Protein AF-A0A1G3P7M3-F1 (afdb_monomer)

Secondary structure (DSSP, 8-state):
-PPPEE-TTSSEEEEEEPPPBPPPSS-EEEEEEPPPPPPTTSS-----HHHHHHHHHHHHHHH-SEEEEEE-TT----SHHHHHHHHH-SBEEES-TTS-------TT--S-BPPHHHHHHHHHHHH---GGGHHHHHHHHHHHHHHTTEEEEEEEEEEEEEEEEEEEEEEEETTT--PPPHHHHHHHHHHHHHHHHHHHHTTTTGGGB--PEEEEEEEEEEETTEEEEEE-STHHHHH--TT-EEEEEEEETTEEEEEEEEEEEEEEETTEEEEEEEEEE--HHHHHHHIIIII--

Mean predicted aligned error: 12.73 Å

Solvent-accessible surface area (backbone atoms only — not comparable to full-atom values): 16501 Å² total; per-residue (Å²): 136,77,76,68,42,78,49,75,47,76,36,43,33,35,36,49,40,83,26,65,70,47,84,68,66,37,54,60,29,79,43,74,37,77,68,59,85,74,64,88,86,47,102,60,74,58,68,50,60,69,59,44,51,52,54,51,50,64,58,42,60,80,76,34,76,41,82,45,79,42,71,18,67,84,51,78,72,85,48,72,66,54,44,51,17,38,51,57,49,22,28,37,68,42,57,43,38,92,50,78,91,74,62,86,87,61,92,83,58,97,59,70,56,53,44,64,62,57,55,52,55,48,44,32,72,74,69,68,54,51,82,94,47,44,68,58,55,58,48,50,56,32,49,56,39,39,77,71,44,37,29,9,42,36,35,40,47,20,53,49,39,44,27,34,53,26,39,37,40,40,31,17,30,64,88,73,64,47,59,67,50,71,69,58,52,53,52,50,54,54,46,29,49,49,49,39,28,25,39,56,74,70,45,71,59,54,91,34,55,28,67,66,37,77,45,77,39,32,29,34,29,42,37,66,60,28,37,28,30,50,43,97,62,66,64,60,70,77,70,57,54,82,68,40,76,38,46,34,39,39,45,48,101,90,47,77,45,72,33,36,26,31,34,72,46,80,46,83,55,97,93,38,41,36,44,32,34,35,54,77,42,68,53,71,70,56,36,50,50,45,34,54,73,66,64,70,111

Nearest PDB structures (foldseek):
  5ajg-assembly1_A  TM=5.341E-01  e=2.984E-02  Deinococcus radiodurans
  7z9e-assembly1_A  TM=6.065E-01  e=3.753E-02  Deinococcus radiodurans R1 = ATCC 13939 = DSM 20539
  4cqh-assembly1_A  TM=5.147E-01  e=3.753E-02  Deinococcus radiodurans
  7z9d-assembly1_A  TM=5.893E-01  e=4.457E-02  Deinococcus radiodurans R1 = ATCC 13939 = DSM 20539
  8bor-assembly1_A  TM=5.966E-01  e=5.293E-02  Deinococcus radiodurans R1 = ATCC 13939 = DSM 20539

pLDDT: mean 86.56, std 11.25, range [49.53, 98.06]

Structure (mmCIF, N/CA/C/O backbone):
data_AF-A0A1G3P7M3-F1
#
_entry.id   AF-A0A1G3P7M3-F1
#
loop_
_atom_site.group_PDB
_atom_site.id
_atom_site.type_symbol
_atom_site.label_atom_id
_atom_site.label_alt_id
_atom_site.label_comp_id
_atom_site.label_asym_id
_atom_site.label_entity_id
_atom_site.label_seq_id
_atom_site.pdbx_PDB_ins_code
_atom_site.Cartn_x
_atom_site.Cartn_y
_atom_site.Cartn_z
_atom_site.occupancy
_atom_site.B_iso_or_equiv
_atom_site.auth_seq_id
_atom_site.auth_comp_id
_atom_site.auth_asym_id
_atom_site.auth_atom_id
_atom_site.pdbx_PDB_model_num
ATOM 1 N N . LYS A 1 1 ? -37.653 0.464 21.755 1.00 52.94 1 LYS A N 1
ATOM 2 C CA . LYS A 1 1 ? -37.061 1.777 22.112 1.00 52.94 1 LYS A CA 1
ATOM 3 C C . LYS A 1 1 ? -37.048 1.805 23.632 1.00 52.94 1 LYS A C 1
ATOM 5 O O . LYS A 1 1 ? -38.128 1.770 24.196 1.00 52.94 1 LYS A O 1
ATOM 10 N N . HIS A 1 2 ? -35.882 1.673 24.261 1.00 65.50 2 HIS A N 1
ATOM 11 C CA . HIS A 1 2 ? -35.794 1.643 25.724 1.00 65.50 2 HIS A CA 1
ATOM 12 C C . HIS A 1 2 ? -35.753 3.068 26.260 1.00 65.50 2 HIS A C 1
ATOM 14 O O . HIS A 1 2 ? -35.120 3.929 25.638 1.00 65.50 2 HIS A O 1
ATOM 20 N N . ASP A 1 3 ? -36.406 3.295 27.395 1.00 78.56 3 ASP A N 1
ATOM 21 C CA . ASP A 1 3 ? -36.271 4.549 28.121 1.00 78.56 3 ASP A CA 1
ATOM 22 C C . ASP A 1 3 ? -34.816 4.714 28.571 1.00 78.56 3 ASP A C 1
ATOM 24 O O . ASP A 1 3 ? -34.150 3.755 28.974 1.00 78.56 3 ASP A O 1
ATOM 28 N N . ARG A 1 4 ? -34.292 5.931 28.408 1.00 86.12 4 ARG A N 1
ATOM 29 C CA . ARG A 1 4 ? -32.920 6.277 28.787 1.00 86.12 4 ARG A CA 1
ATOM 30 C C . ARG A 1 4 ? -32.962 7.018 30.110 1.00 86.12 4 ARG A C 1
ATOM 32 O O . ARG A 1 4 ? -33.748 7.949 30.268 1.00 86.12 4 ARG A O 1
ATOM 39 N N . VAL A 1 5 ? -32.084 6.635 31.024 1.00 90.38 5 VAL A N 1
ATOM 40 C CA . VAL A 1 5 ? -31.939 7.282 32.326 1.00 90.38 5 VAL A CA 1
ATOM 41 C C . VAL A 1 5 ? -30.710 8.167 32.294 1.00 90.38 5 VAL A C 1
ATOM 43 O O . VAL A 1 5 ? -29.613 7.699 31.990 1.00 90.38 5 VAL A O 1
ATOM 46 N N . VAL A 1 6 ? -30.898 9.449 32.602 1.00 91.31 6 VAL A N 1
ATOM 47 C CA . VAL A 1 6 ? -29.792 10.393 32.775 1.00 91.31 6 VAL A CA 1
ATOM 48 C C . VAL A 1 6 ? -29.116 10.088 34.108 1.00 91.31 6 VAL A C 1
ATOM 50 O O . VAL A 1 6 ? -29.772 10.071 35.147 1.00 91.31 6 VAL A O 1
ATOM 53 N N . VAL A 1 7 ? -27.812 9.828 34.063 1.00 90.56 7 VAL A N 1
ATOM 54 C CA . VAL A 1 7 ? -26.974 9.539 35.239 1.00 90.56 7 VAL A CA 1
ATOM 55 C C . VAL A 1 7 ? -25.918 10.620 35.480 1.00 90.56 7 VAL A C 1
ATOM 57 O O . VAL A 1 7 ? -25.221 10.566 36.485 1.00 90.56 7 VAL A O 1
ATOM 60 N N . ASP A 1 8 ? -25.804 11.585 34.561 1.00 86.69 8 ASP A N 1
ATOM 61 C CA . ASP A 1 8 ? -25.042 12.838 34.669 1.00 86.69 8 ASP A CA 1
ATOM 62 C C . ASP A 1 8 ? -23.660 12.706 35.336 1.00 86.69 8 ASP A C 1
ATOM 64 O O . ASP A 1 8 ? -23.298 13.406 36.277 1.00 86.69 8 ASP A O 1
ATOM 68 N N . GLY A 1 9 ? -22.877 11.739 34.859 1.00 84.62 9 GLY A N 1
ATOM 69 C CA . GLY A 1 9 ? -21.509 11.499 35.302 1.00 84.62 9 GLY A CA 1
ATOM 70 C C . GLY A 1 9 ? -21.354 10.762 36.630 1.00 84.62 9 GLY A C 1
ATOM 71 O O . GLY A 1 9 ? -20.226 10.649 37.106 1.00 84.62 9 GLY A O 1
ATOM 72 N N . GLN A 1 10 ? -22.434 10.212 37.198 1.00 88.69 10 GLN A N 1
ATOM 73 C CA . GLN A 1 10 ? -22.372 9.347 38.383 1.00 88.69 10 GLN A CA 1
ATOM 74 C C . GLN A 1 10 ? -21.518 8.092 38.146 1.00 88.69 10 GLN A C 1
ATOM 76 O O . GLN A 1 10 ? -20.869 7.601 39.069 1.00 88.69 10 GLN A O 1
ATOM 81 N N . TYR A 1 11 ? -21.514 7.570 36.917 1.00 92.81 11 TYR A N 1
ATOM 82 C CA . TYR A 1 11 ? -20.779 6.363 36.544 1.00 92.81 11 TYR A CA 1
ATOM 83 C C . TYR A 1 11 ? -19.699 6.664 35.514 1.00 92.81 11 TYR A C 1
ATOM 85 O O . TYR A 1 11 ? -19.823 7.580 34.694 1.00 92.81 11 TYR A O 1
ATOM 93 N N . LYS A 1 12 ? -18.646 5.851 35.551 1.00 92.88 12 LYS A N 1
ATOM 94 C CA . LYS A 1 12 ? -17.514 5.946 34.634 1.00 92.88 12 LYS A CA 1
ATOM 95 C C . LYS A 1 12 ? -17.589 4.862 33.570 1.00 92.88 12 LYS A C 1
ATOM 97 O O . LYS A 1 12 ? -18.160 3.791 33.783 1.00 92.88 12 LYS A O 1
ATOM 102 N N . VAL A 1 13 ? -16.978 5.136 32.431 1.00 94.31 13 VAL A N 1
ATOM 103 C CA . VAL A 1 13 ? -16.801 4.183 31.343 1.00 94.31 13 VAL A CA 1
ATOM 104 C C . VAL A 1 13 ? -15.400 4.323 30.780 1.00 94.31 13 VAL A C 1
ATOM 106 O O . VAL A 1 13 ? -14.945 5.433 30.510 1.00 94.31 13 VAL A O 1
ATOM 109 N N . ASN A 1 14 ? -14.735 3.189 30.601 1.00 94.00 14 ASN A N 1
ATOM 110 C CA . ASN A 1 14 ? -13.417 3.128 29.993 1.00 94.00 14 ASN A CA 1
ATOM 111 C C . ASN A 1 14 ? -13.598 2.688 28.545 1.00 94.00 14 ASN A C 1
ATOM 113 O O . ASN A 1 14 ? -14.134 1.611 28.284 1.00 94.00 14 ASN A O 1
ATOM 117 N N . LEU A 1 15 ? -13.202 3.544 27.607 1.00 93.00 15 LEU A N 1
ATOM 118 C CA . LEU A 1 15 ? -13.170 3.234 26.185 1.00 93.00 15 LEU A CA 1
ATOM 119 C C . LEU A 1 15 ? -11.791 2.682 25.843 1.00 93.00 15 LEU A C 1
ATOM 121 O O . LEU A 1 15 ? -10.781 3.291 26.192 1.00 93.00 15 LEU A O 1
ATOM 125 N N . PHE A 1 16 ? -11.744 1.573 25.113 1.00 89.56 16 PHE A N 1
ATOM 126 C CA . PHE A 1 16 ? -10.495 1.020 24.601 1.00 89.56 16 PHE A CA 1
ATOM 127 C C . PHE A 1 16 ? -10.317 1.427 23.136 1.00 89.56 16 PHE A C 1
ATOM 129 O O . PHE A 1 16 ? -10.781 0.745 22.222 1.00 89.56 16 PHE A O 1
ATOM 136 N N . LEU A 1 17 ? -9.671 2.573 22.920 1.00 85.00 17 LEU A N 1
ATOM 137 C CA . LEU A 1 17 ? -9.445 3.170 21.602 1.00 85.00 17 LEU A CA 1
ATOM 138 C C . LEU A 1 17 ? -8.192 2.584 20.942 1.00 85.00 17 LEU A C 1
ATOM 140 O O . LEU A 1 17 ? -7.239 2.211 21.626 1.00 85.00 17 LEU A O 1
ATOM 144 N N . GLU A 1 18 ? -8.139 2.554 19.610 1.00 70.69 18 GLU A N 1
ATOM 145 C CA . GLU A 1 18 ? -6.894 2.202 18.921 1.00 70.69 18 GLU A CA 1
ATOM 146 C C . GLU A 1 18 ? -5.803 3.250 19.209 1.00 70.69 18 GLU A C 1
ATOM 148 O O . GLU A 1 18 ? -5.992 4.469 19.048 1.00 70.69 18 GLU A O 1
ATOM 153 N N . GLY A 1 19 ? -4.637 2.760 19.643 1.00 62.50 19 GLY A N 1
ATOM 154 C CA . GLY A 1 19 ? -3.461 3.577 19.915 1.00 62.50 19 GLY A CA 1
ATOM 155 C C . GLY A 1 19 ? -2.982 4.375 18.700 1.00 62.50 19 GLY A C 1
ATOM 156 O O . GLY A 1 19 ? -3.498 4.223 17.588 1.00 62.50 19 GLY A O 1
ATOM 157 N N . PRO A 1 20 ? -2.005 5.283 18.872 1.00 54.28 20 PRO A N 1
ATOM 158 C CA . PRO A 1 20 ? -1.364 5.911 17.726 1.00 54.28 20 PRO A CA 1
ATOM 159 C C . PRO A 1 20 ? -0.801 4.822 16.808 1.00 54.28 20 PRO A C 1
ATOM 161 O O . PRO A 1 20 ? -0.260 3.815 17.269 1.00 54.28 20 PRO A O 1
ATOM 164 N N . ILE A 1 21 ? -0.954 5.022 15.502 1.00 57.88 21 ILE A N 1
ATOM 165 C CA . ILE A 1 21 ? -0.359 4.140 14.501 1.00 57.88 21 ILE A CA 1
ATOM 166 C C . ILE A 1 21 ? 1.152 4.242 14.687 1.00 57.88 21 ILE A C 1
ATOM 168 O O . ILE A 1 21 ? 1.716 5.329 14.548 1.00 57.88 21 ILE A O 1
ATOM 172 N N . ILE A 1 22 ? 1.799 3.129 15.024 1.00 63.59 22 ILE A N 1
ATOM 173 C CA . ILE A 1 22 ? 3.258 3.089 15.071 1.00 63.59 22 ILE A CA 1
ATOM 174 C C . ILE A 1 22 ? 3.725 3.278 13.622 1.00 63.59 22 ILE A C 1
ATOM 176 O O . ILE A 1 22 ? 3.205 2.578 12.752 1.00 63.59 22 ILE A O 1
ATOM 180 N N . PRO A 1 23 ? 4.629 4.231 13.317 1.00 63.47 23 PRO A N 1
ATOM 181 C CA . PRO A 1 23 ? 5.113 4.434 11.957 1.00 63.47 23 PRO A CA 1
ATOM 182 C C . PRO A 1 23 ? 5.616 3.118 11.371 1.00 63.47 23 PRO A C 1
ATOM 184 O O . PRO A 1 23 ? 6.404 2.411 12.001 1.00 63.47 23 PRO A O 1
ATOM 187 N N . LEU A 1 24 ? 5.125 2.778 10.183 1.00 66.00 24 LEU A N 1
ATOM 188 C CA . LEU A 1 24 ? 5.494 1.525 9.550 1.00 66.00 24 LEU A CA 1
ATOM 189 C C . LEU A 1 24 ? 6.890 1.676 8.926 1.00 66.00 24 LEU A C 1
ATOM 191 O O . LEU A 1 24 ? 7.150 2.689 8.277 1.00 66.00 24 LEU A O 1
ATOM 195 N N . ASP A 1 25 ? 7.762 0.669 9.062 1.00 81.94 25 ASP A N 1
ATOM 196 C CA . ASP A 1 25 ? 9.066 0.625 8.368 1.00 81.94 25 ASP A CA 1
ATOM 197 C C . ASP A 1 25 ? 8.890 0.229 6.889 1.00 81.94 25 ASP A C 1
ATOM 199 O O . ASP A 1 25 ? 9.371 -0.798 6.399 1.00 81.94 25 ASP A O 1
ATOM 203 N N . TYR A 1 26 ? 8.077 1.026 6.202 1.00 87.00 26 TYR A N 1
ATOM 204 C CA . TYR A 1 26 ? 7.788 0.952 4.781 1.00 87.00 26 TYR A CA 1
ATOM 205 C C . TYR A 1 26 ? 7.930 2.357 4.209 1.00 87.00 26 TYR A C 1
ATOM 207 O O . TYR A 1 26 ? 7.661 3.350 4.895 1.00 87.00 26 TYR A O 1
ATOM 215 N N . PRO A 1 27 ? 8.295 2.471 2.930 1.00 91.00 27 PRO A N 1
ATOM 216 C CA . PRO A 1 27 ? 8.347 3.766 2.295 1.00 91.00 27 PRO A CA 1
ATOM 217 C C . PRO A 1 27 ? 6.942 4.368 2.158 1.00 91.00 27 PRO A C 1
ATOM 219 O O . PRO A 1 27 ? 5.966 3.670 1.860 1.00 91.00 27 PRO A O 1
ATOM 222 N N . LYS A 1 28 ? 6.860 5.683 2.363 1.00 90.69 28 LYS A N 1
ATOM 223 C CA . LYS A 1 28 ? 5.629 6.456 2.193 1.00 90.69 28 LYS A CA 1
ATOM 224 C C . LYS A 1 28 ? 5.442 6.910 0.751 1.00 90.69 28 LYS A C 1
ATOM 226 O O . LYS A 1 28 ? 6.411 7.073 0.011 1.00 90.69 28 LYS A O 1
ATOM 231 N N . THR A 1 29 ? 4.191 7.148 0.391 1.00 91.00 29 THR A N 1
ATOM 232 C CA . THR A 1 29 ? 3.768 7.657 -0.908 1.00 91.00 29 THR A CA 1
ATOM 233 C C . THR A 1 29 ? 2.770 8.802 -0.748 1.00 91.00 29 THR A C 1
ATOM 235 O O . THR A 1 29 ? 2.163 8.973 0.306 1.00 91.00 29 THR A O 1
ATOM 238 N N . SER A 1 30 ? 2.588 9.591 -1.805 1.00 83.88 30 SER A N 1
ATOM 239 C CA . SER A 1 30 ? 1.604 10.682 -1.856 1.00 83.88 30 SER A CA 1
ATOM 240 C C . SER A 1 30 ? 0.146 10.203 -1.928 1.00 83.88 30 SER A C 1
ATOM 242 O O . SER A 1 30 ? -0.774 11.004 -1.765 1.00 83.88 30 SER A O 1
ATOM 244 N N . ILE A 1 31 ? -0.081 8.907 -2.160 1.00 85.06 31 ILE A N 1
ATOM 245 C CA . ILE A 1 31 ? -1.413 8.311 -2.289 1.00 85.06 31 ILE A CA 1
ATOM 246 C C . ILE A 1 31 ? -1.843 7.642 -0.987 1.00 85.06 31 ILE A C 1
ATOM 248 O O . ILE A 1 31 ? -1.151 6.781 -0.451 1.00 85.06 31 ILE A O 1
ATOM 252 N N . TYR A 1 32 ? -3.051 7.971 -0.533 1.00 86.25 32 TYR A N 1
ATOM 253 C CA . TYR A 1 32 ? -3.701 7.267 0.565 1.00 86.25 32 TYR A CA 1
ATOM 254 C C . TYR A 1 32 ? -4.679 6.204 0.044 1.00 86.25 32 TYR A C 1
ATOM 256 O O . TYR A 1 32 ? -5.561 6.509 -0.759 1.00 86.25 32 TYR A O 1
ATOM 264 N N . TYR A 1 33 ? -4.576 4.968 0.539 1.00 84.62 33 TYR A N 1
ATOM 265 C CA . TYR A 1 33 ? -5.532 3.895 0.251 1.00 84.62 33 TYR A CA 1
ATOM 266 C C . TYR A 1 33 ? -5.788 2.994 1.466 1.00 84.62 33 TYR A C 1
ATOM 268 O O . TYR A 1 33 ? -4.910 2.257 1.908 1.00 84.62 33 TYR A O 1
ATOM 276 N N . ASN A 1 34 ? -7.016 2.985 1.987 1.00 83.56 34 ASN A N 1
ATOM 277 C CA . ASN A 1 34 ? -7.445 2.014 2.996 1.00 83.56 34 ASN A CA 1
ATOM 278 C C . ASN A 1 34 ? -8.179 0.854 2.298 1.00 83.56 34 ASN A C 1
ATOM 280 O O . ASN A 1 34 ? -9.171 1.106 1.619 1.00 83.56 34 ASN A O 1
ATOM 284 N N . PRO A 1 35 ? -7.723 -0.405 2.428 1.00 83.50 35 PRO A N 1
ATOM 285 C CA . PRO A 1 35 ? -8.317 -1.518 1.700 1.00 83.50 35 PRO A CA 1
ATOM 286 C C . PRO A 1 35 ? -9.725 -1.842 2.201 1.00 83.50 35 PRO A C 1
ATOM 288 O O . PRO A 1 35 ? -9.945 -2.082 3.395 1.00 83.50 35 PRO A O 1
ATOM 291 N N . GLU A 1 36 ? -10.644 -1.929 1.248 1.00 77.94 36 GLU A N 1
ATOM 292 C CA . GLU A 1 36 ? -12.022 -2.371 1.436 1.00 77.94 36 GLU A CA 1
ATOM 293 C C . GLU A 1 36 ? -12.184 -3.849 1.075 1.00 77.94 36 GLU A C 1
ATOM 295 O O . GLU A 1 36 ? -11.332 -4.450 0.412 1.00 77.94 36 GLU A O 1
ATOM 300 N N . ARG A 1 37 ? -13.291 -4.448 1.525 1.00 77.12 37 ARG A N 1
ATOM 301 C CA . ARG A 1 37 ? -13.619 -5.834 1.192 1.00 77.12 37 ARG A CA 1
ATOM 302 C C . ARG A 1 37 ? -13.841 -5.965 -0.317 1.00 77.12 37 ARG A C 1
ATOM 304 O O . ARG A 1 37 ? -14.706 -5.269 -0.846 1.00 77.12 37 ARG A O 1
ATOM 311 N N . PRO A 1 38 ? -13.114 -6.862 -1.009 1.00 74.62 38 PRO A N 1
ATOM 312 C CA . PRO A 1 38 ? -13.334 -7.068 -2.429 1.00 74.62 38 PRO A CA 1
ATOM 313 C C . PRO A 1 38 ? -14.737 -7.646 -2.677 1.00 74.62 38 PRO A C 1
ATOM 315 O O . PRO A 1 38 ? -15.272 -8.366 -1.826 1.00 74.62 38 PRO A O 1
ATOM 318 N N . PRO A 1 39 ? -15.345 -7.346 -3.836 1.00 68.31 39 PRO A N 1
ATOM 319 C CA . PRO A 1 39 ? -16.665 -7.857 -4.180 1.00 68.31 39 PRO A CA 1
ATOM 320 C C . PRO A 1 39 ? -16.649 -9.393 -4.307 1.00 68.31 39 PRO A C 1
ATOM 322 O O . PRO A 1 39 ? -15.628 -9.993 -4.641 1.00 68.31 39 PRO A O 1
ATOM 325 N N . ILE A 1 40 ? -17.794 -10.033 -4.034 1.00 57.06 40 ILE A N 1
ATOM 326 C CA . ILE A 1 40 ? -17.953 -11.503 -3.911 1.00 57.06 40 ILE A CA 1
ATOM 327 C C . ILE A 1 40 ? -17.538 -12.259 -5.190 1.00 57.06 40 ILE A C 1
ATOM 329 O O . ILE A 1 40 ? -17.156 -13.420 -5.142 1.00 57.06 40 ILE A O 1
ATOM 333 N N . ASN A 1 41 ? -17.586 -11.584 -6.330 1.00 59.75 41 ASN A N 1
ATOM 334 C CA . ASN A 1 41 ? -17.270 -12.059 -7.673 1.00 59.75 41 ASN A CA 1
ATOM 335 C C . ASN A 1 41 ? -15.824 -11.761 -8.126 1.00 59.75 41 ASN A C 1
ATOM 337 O O . ASN A 1 41 ? -15.511 -11.928 -9.303 1.00 59.75 41 ASN A O 1
ATOM 341 N N . ALA A 1 42 ? -14.934 -11.319 -7.234 1.00 60.97 42 ALA A N 1
ATOM 342 C CA . ALA A 1 42 ? -13.507 -11.250 -7.540 1.00 60.97 42 ALA A CA 1
ATOM 343 C C . ALA A 1 42 ? -12.899 -12.667 -7.629 1.00 60.97 42 ALA A C 1
ATOM 345 O O . ALA A 1 42 ? -13.238 -13.524 -6.818 1.00 60.97 42 ALA A O 1
ATOM 346 N N . ASP A 1 43 ? -11.931 -12.890 -8.533 1.00 55.75 43 ASP A N 1
ATOM 347 C CA . ASP A 1 43 ? -11.175 -14.157 -8.741 1.00 55.75 43 ASP A CA 1
ATOM 348 C C . ASP A 1 43 ? -10.464 -14.710 -7.466 1.00 55.75 43 ASP A C 1
ATOM 350 O O . ASP A 1 43 ? -9.792 -15.746 -7.491 1.00 55.75 43 ASP A O 1
ATOM 354 N N . PHE A 1 44 ? -10.600 -14.025 -6.328 1.00 56.84 44 PHE A N 1
ATOM 355 C CA . PHE A 1 44 ? -9.830 -14.182 -5.099 1.00 56.84 44 PHE A CA 1
ATOM 356 C C . PHE A 1 44 ? -10.722 -14.197 -3.841 1.00 56.84 44 PHE A C 1
ATOM 358 O O . PHE A 1 44 ? -10.471 -13.480 -2.875 1.00 56.84 44 PHE A O 1
ATOM 365 N N . THR A 1 45 ? -11.782 -15.007 -3.843 1.00 53.19 45 THR A N 1
ATOM 366 C CA . THR A 1 45 ? -12.688 -15.178 -2.687 1.00 53.19 45 THR A CA 1
ATOM 367 C C . THR A 1 45 ? -12.036 -15.857 -1.478 1.00 53.19 45 THR A C 1
ATOM 369 O O . THR A 1 45 ? -12.535 -15.742 -0.359 1.00 53.19 45 THR A O 1
ATOM 372 N N . ASP A 1 46 ? -10.921 -16.560 -1.691 1.00 55.12 46 ASP A N 1
ATOM 373 C CA . ASP A 1 46 ? -10.174 -17.253 -0.644 1.00 55.12 46 ASP A CA 1
ATOM 374 C C . ASP A 1 46 ? -9.263 -16.253 0.081 1.00 55.12 46 ASP A C 1
ATOM 376 O O . ASP A 1 46 ? -8.262 -15.811 -0.466 1.00 55.12 46 ASP A O 1
ATOM 380 N N . ILE A 1 47 ? -9.595 -15.891 1.324 1.00 61.00 47 ILE A N 1
ATOM 381 C CA . ILE A 1 47 ? -8.929 -14.822 2.108 1.00 61.00 47 ILE A CA 1
ATOM 382 C C . ILE A 1 47 ? -7.458 -15.156 2.452 1.00 61.00 47 ILE A C 1
ATOM 384 O O . ILE A 1 47 ? -6.698 -14.307 2.924 1.00 61.00 47 ILE A O 1
ATOM 388 N N . LYS A 1 48 ? -7.017 -16.399 2.229 1.00 74.31 48 LYS A N 1
ATOM 389 C CA . LYS A 1 48 ? -5.642 -16.808 2.524 1.00 74.31 48 LYS A CA 1
ATOM 390 C C . LYS A 1 48 ? -4.683 -16.244 1.481 1.00 74.31 48 LYS A C 1
ATOM 392 O O . LYS A 1 48 ? -4.727 -16.591 0.303 1.00 74.31 48 LYS A O 1
ATOM 397 N N . ILE A 1 49 ? -3.746 -15.426 1.957 1.00 82.38 49 ILE A N 1
ATOM 398 C CA . ILE A 1 49 ? -2.730 -14.770 1.128 1.00 82.38 49 ILE A CA 1
ATOM 399 C C . ILE A 1 49 ? -1.930 -15.760 0.263 1.00 82.38 49 ILE A C 1
ATOM 401 O O . ILE A 1 49 ? -1.601 -15.445 -0.876 1.00 82.38 49 ILE A O 1
ATOM 405 N N . THR A 1 50 ? -1.665 -16.971 0.764 1.00 85.06 50 THR A N 1
ATOM 406 C CA . THR A 1 50 ? -0.939 -18.027 0.040 1.00 85.06 50 THR A CA 1
ATOM 407 C C . THR A 1 50 ? -1.643 -18.437 -1.247 1.00 85.06 50 THR A C 1
ATOM 409 O O . THR A 1 50 ? -1.005 -18.566 -2.291 1.00 85.06 50 THR A O 1
ATOM 412 N N . ASP A 1 51 ? -2.962 -18.589 -1.186 1.00 85.12 51 ASP A N 1
ATOM 413 C CA . ASP A 1 51 ? -3.768 -19.105 -2.290 1.00 85.12 51 ASP A CA 1
ATOM 414 C C . ASP A 1 51 ? -3.940 -18.018 -3.355 1.00 85.12 51 ASP A C 1
ATOM 416 O O . ASP A 1 51 ? -3.830 -18.276 -4.556 1.00 85.12 51 ASP A O 1
ATOM 420 N N . ILE A 1 52 ? -4.114 -16.771 -2.908 1.00 87.31 52 ILE A N 1
ATOM 421 C CA . ILE A 1 52 ? -4.171 -15.582 -3.762 1.00 87.31 52 ILE A CA 1
ATOM 422 C C . ILE A 1 52 ? -2.852 -15.389 -4.525 1.00 87.31 52 ILE A C 1
ATOM 424 O O . ILE A 1 52 ? -2.870 -15.200 -5.745 1.00 87.31 52 ILE A O 1
ATOM 428 N N . LEU A 1 53 ? -1.709 -15.499 -3.839 1.00 90.75 53 LEU A N 1
ATOM 429 C CA . LEU A 1 53 ? -0.382 -15.410 -4.457 1.00 90.75 53 LEU A CA 1
ATOM 430 C C . LEU A 1 53 ? -0.163 -16.521 -5.491 1.00 90.75 53 LEU A C 1
ATOM 432 O O . LEU A 1 53 ? 0.285 -16.242 -6.604 1.00 90.75 53 LEU A O 1
ATOM 436 N N . ALA A 1 54 ? -0.514 -17.766 -5.156 1.00 90.94 54 ALA A N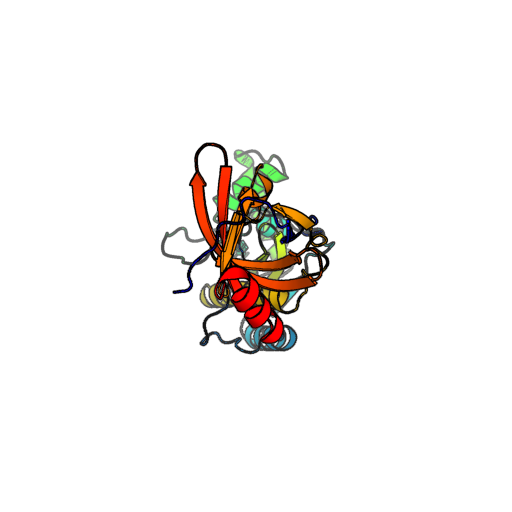 1
ATOM 437 C CA . ALA A 1 54 ? -0.368 -18.903 -6.061 1.00 90.94 54 ALA A CA 1
ATOM 438 C C . ALA A 1 54 ? -1.214 -18.738 -7.336 1.00 90.94 54 ALA A C 1
ATOM 440 O O . ALA A 1 54 ? -0.706 -18.923 -8.444 1.00 90.94 54 ALA A O 1
ATOM 441 N N . LYS A 1 55 ? -2.485 -18.328 -7.199 1.00 90.88 55 LYS A N 1
ATOM 442 C CA . LYS A 1 55 ? -3.377 -18.055 -8.340 1.00 90.88 55 LYS A CA 1
ATOM 443 C C . LYS A 1 55 ? -2.837 -16.935 -9.229 1.00 90.88 55 LYS A C 1
ATOM 445 O O . LYS A 1 55 ? -2.833 -17.072 -10.453 1.00 90.88 55 LYS A O 1
ATOM 450 N N . PHE A 1 56 ? -2.362 -15.844 -8.627 1.00 93.94 56 PHE A N 1
ATOM 451 C CA . PHE A 1 56 ? -1.787 -14.726 -9.371 1.00 93.94 56 PHE A CA 1
ATOM 452 C C . PHE A 1 56 ? -0.533 -15.141 -10.144 1.00 93.94 56 PHE A C 1
ATOM 454 O O . PHE A 1 56 ? -0.470 -14.916 -11.353 1.00 93.94 56 PHE A O 1
ATOM 461 N N . ASN A 1 57 ? 0.415 -15.813 -9.484 1.00 93.94 57 ASN A N 1
ATOM 462 C CA . ASN A 1 57 ? 1.651 -16.276 -10.114 1.00 93.94 57 ASN A CA 1
ATOM 463 C C . ASN A 1 57 ? 1.367 -17.204 -11.300 1.00 93.94 57 ASN A C 1
ATOM 465 O O . ASN A 1 57 ? 1.826 -16.922 -12.405 1.00 93.94 57 ASN A O 1
ATOM 469 N N . LYS A 1 58 ? 0.510 -18.217 -11.108 1.00 93.69 58 LYS A N 1
ATOM 470 C CA . LYS A 1 58 ? 0.114 -19.158 -12.167 1.00 93.69 58 LYS A CA 1
ATOM 471 C C . LYS A 1 58 ? -0.497 -18.455 -13.382 1.00 93.69 58 LYS A C 1
ATOM 473 O O . LYS A 1 58 ? -0.229 -18.828 -14.520 1.00 93.69 58 LYS A O 1
ATOM 478 N N . LYS A 1 59 ? -1.329 -17.430 -13.168 1.00 93.38 59 LYS A N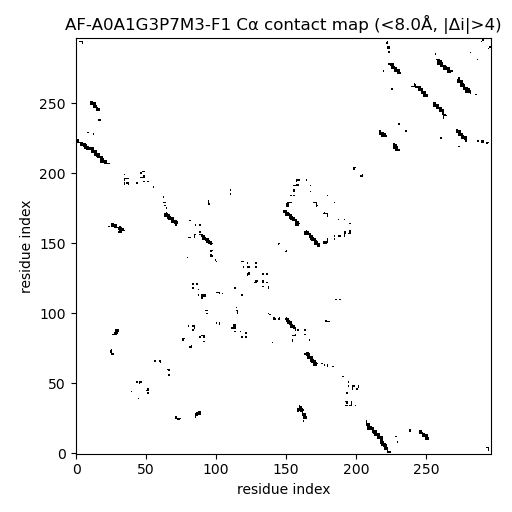 1
ATOM 479 C CA . LYS A 1 59 ? -1.918 -16.661 -14.275 1.00 93.38 59 LYS A CA 1
ATOM 480 C C . LYS A 1 59 ? -0.849 -15.843 -15.001 1.00 93.38 59 LYS A C 1
ATOM 482 O O . LYS A 1 59 ? -0.803 -15.863 -16.230 1.00 93.38 59 LYS A O 1
ATOM 487 N N . MET A 1 60 ? 0.026 -15.163 -14.257 1.00 94.88 60 MET A N 1
ATOM 488 C CA . MET A 1 60 ? 1.066 -14.290 -14.814 1.00 94.88 60 MET A CA 1
ATOM 489 C C . MET A 1 60 ? 2.135 -15.030 -15.624 1.00 94.88 60 MET A C 1
ATOM 491 O O . MET A 1 60 ? 2.627 -14.453 -16.590 1.00 94.88 60 MET A O 1
ATOM 495 N N . GLU A 1 61 ? 2.439 -16.296 -15.324 1.00 92.81 61 GLU A N 1
ATOM 496 C CA . GLU A 1 61 ? 3.387 -17.126 -16.097 1.00 92.81 61 GLU A CA 1
ATOM 497 C C . GLU A 1 61 ? 3.075 -17.151 -17.606 1.00 92.81 61 GLU A C 1
ATOM 499 O O . GLU A 1 61 ? 3.971 -17.120 -18.452 1.00 92.81 61 GLU A O 1
ATOM 504 N N . SER A 1 62 ? 1.789 -17.135 -17.970 1.00 92.12 62 SER A N 1
ATOM 505 C CA . SER A 1 62 ? 1.377 -17.105 -19.378 1.00 92.12 62 SER A CA 1
ATOM 506 C C . SER A 1 62 ? 1.638 -15.746 -20.050 1.00 92.12 62 SER A C 1
ATOM 508 O O . SER A 1 62 ? 1.988 -15.681 -21.234 1.00 92.12 62 SER A O 1
ATOM 510 N N . PHE A 1 63 ? 1.578 -14.650 -19.293 1.00 93.25 63 PHE A N 1
ATOM 511 C CA . PHE A 1 63 ? 1.605 -13.282 -19.817 1.00 93.25 63 PHE A CA 1
ATOM 512 C C . PHE A 1 63 ? 2.986 -12.635 -19.784 1.00 93.25 63 PHE A C 1
ATOM 514 O O . PHE A 1 63 ? 3.356 -11.957 -20.743 1.00 93.25 63 PHE A O 1
ATOM 521 N N . VAL A 1 64 ? 3.773 -12.889 -18.736 1.00 95.69 64 VAL A N 1
ATOM 522 C CA . VAL A 1 64 ? 5.073 -12.237 -18.524 1.00 95.69 64 VAL A CA 1
ATOM 523 C C . VAL A 1 64 ? 6.228 -13.231 -18.444 1.00 95.69 64 VAL A C 1
ATOM 525 O O . VAL A 1 64 ? 5.989 -14.420 -18.258 1.00 95.69 64 VAL A O 1
ATOM 528 N N . THR A 1 65 ? 7.464 -12.785 -18.672 1.00 95.62 65 THR A N 1
ATOM 529 C CA . THR A 1 65 ? 8.669 -13.616 -18.483 1.00 95.62 65 THR A CA 1
ATOM 530 C C . THR A 1 65 ? 9.050 -13.680 -17.004 1.00 95.62 65 THR A C 1
ATOM 532 O O . THR A 1 65 ? 9.385 -14.745 -16.495 1.00 95.62 65 THR A O 1
ATOM 535 N N . THR A 1 66 ? 8.939 -12.553 -16.299 1.00 95.50 66 THR A N 1
ATOM 536 C CA . THR A 1 66 ? 9.216 -12.452 -14.864 1.00 95.50 66 THR A CA 1
ATOM 537 C C . THR A 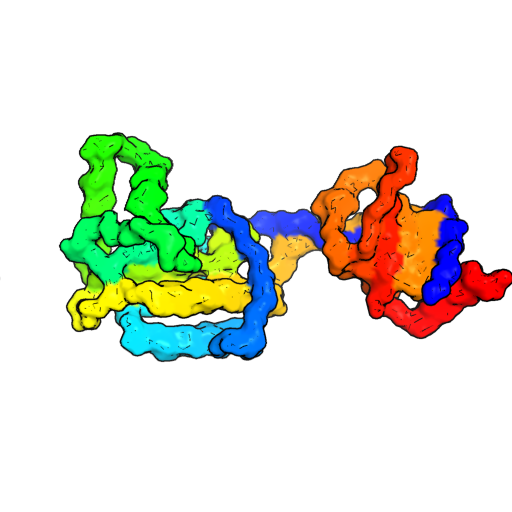1 66 ? 8.053 -11.764 -14.166 1.00 95.50 66 THR A C 1
ATOM 539 O O . THR A 1 66 ? 7.645 -10.670 -14.554 1.00 95.50 66 THR A O 1
ATOM 542 N N . ASN A 1 67 ? 7.560 -12.389 -13.101 1.00 95.81 67 ASN A N 1
ATOM 543 C CA . ASN A 1 67 ? 6.627 -11.805 -12.147 1.00 95.81 67 ASN A CA 1
ATOM 544 C C . ASN A 1 67 ? 7.257 -11.889 -10.752 1.00 95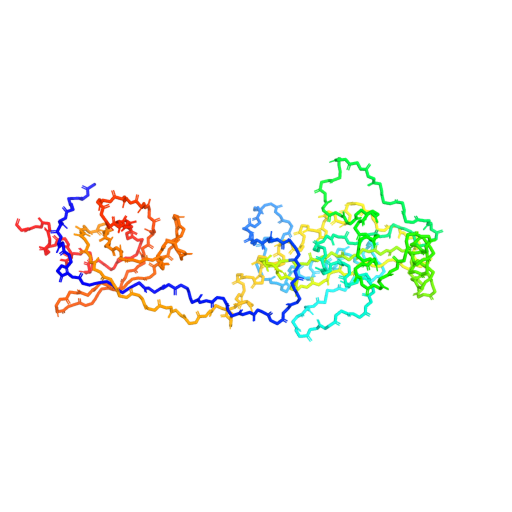.81 67 ASN A C 1
ATOM 546 O O . ASN A 1 67 ? 7.545 -12.984 -10.268 1.00 95.81 67 ASN A O 1
ATOM 550 N N . LYS A 1 68 ? 7.498 -10.740 -10.121 1.00 95.88 68 LYS A N 1
ATOM 551 C CA . LYS A 1 68 ? 8.115 -10.651 -8.797 1.00 95.88 68 LYS A CA 1
ATOM 552 C C . LYS A 1 68 ? 7.254 -9.798 -7.879 1.00 95.88 68 LYS A C 1
ATOM 554 O O . LYS A 1 68 ? 6.988 -8.644 -8.186 1.00 95.88 68 LYS A O 1
ATOM 559 N N . ILE A 1 69 ? 6.913 -10.337 -6.714 1.00 96.44 69 ILE A N 1
ATOM 560 C CA . ILE A 1 69 ? 6.274 -9.592 -5.626 1.00 96.44 69 ILE A CA 1
ATOM 561 C C . ILE A 1 69 ? 7.334 -9.356 -4.551 1.00 96.44 69 ILE A C 1
ATOM 563 O O . ILE A 1 69 ? 7.861 -10.303 -3.971 1.00 96.44 69 ILE A O 1
ATOM 567 N N . GLN A 1 70 ? 7.684 -8.095 -4.316 1.00 95.62 70 GLN A N 1
ATOM 568 C CA . GLN A 1 70 ? 8.678 -7.681 -3.331 1.00 95.62 70 GLN A CA 1
ATOM 569 C C . GLN A 1 70 ? 7.971 -6.997 -2.165 1.00 95.62 70 GLN A C 1
ATOM 571 O O . GLN A 1 70 ? 7.429 -5.911 -2.337 1.00 95.62 70 GLN A O 1
ATOM 576 N N . MET A 1 71 ? 8.006 -7.602 -0.978 1.00 94.38 71 MET A N 1
ATOM 577 C CA . MET A 1 71 ? 7.580 -6.915 0.245 1.00 94.38 71 MET A CA 1
ATOM 578 C C . MET A 1 71 ? 8.565 -5.786 0.562 1.00 94.38 71 MET A C 1
ATOM 580 O O . MET A 1 71 ? 9.777 -5.972 0.419 1.00 94.38 71 MET A O 1
ATOM 584 N N . MET A 1 72 ? 8.038 -4.635 0.980 1.00 94.00 72 MET A N 1
ATOM 585 C CA . MET A 1 72 ? 8.818 -3.405 1.168 1.00 94.00 72 MET A CA 1
ATOM 586 C C . MET A 1 72 ? 9.258 -3.161 2.613 1.00 94.00 72 MET A C 1
ATOM 588 O O . MET A 1 72 ? 9.973 -2.198 2.874 1.00 94.00 72 MET A O 1
ATOM 592 N N . ARG A 1 73 ? 8.858 -4.036 3.544 1.00 88.12 73 ARG A N 1
ATOM 593 C CA . ARG A 1 73 ? 9.263 -3.944 4.949 1.00 88.12 73 ARG A CA 1
ATOM 594 C C . ARG A 1 73 ? 10.787 -4.000 5.048 1.00 88.12 73 ARG A C 1
ATOM 596 O O . ARG A 1 73 ? 11.380 -4.985 4.603 1.00 88.12 73 ARG A O 1
ATOM 603 N N . ASN A 1 74 ? 11.398 -2.964 5.616 1.00 84.56 74 ASN A N 1
ATOM 604 C CA . ASN A 1 74 ? 12.851 -2.821 5.768 1.00 84.56 74 ASN A CA 1
ATOM 605 C C . ASN A 1 74 ? 13.626 -2.870 4.428 1.00 84.56 74 ASN A C 1
ATOM 607 O O . ASN A 1 74 ? 14.814 -3.204 4.403 1.00 84.56 74 ASN A O 1
ATOM 611 N N . TYR A 1 75 ? 12.969 -2.600 3.294 1.00 89.00 75 TYR A N 1
ATOM 612 C CA . TYR A 1 75 ? 13.593 -2.647 1.972 1.00 89.00 75 TYR A CA 1
ATOM 613 C C . TYR A 1 75 ? 13.767 -1.245 1.392 1.00 89.00 75 TYR A C 1
ATOM 615 O O . TYR A 1 75 ? 12.811 -0.488 1.229 1.00 89.00 75 TYR A O 1
ATOM 623 N N . THR A 1 76 ? 14.994 -0.947 0.971 1.00 87.56 76 THR A N 1
ATOM 624 C CA . THR A 1 76 ? 15.323 0.294 0.268 1.00 87.56 76 THR A CA 1
ATOM 625 C C . THR A 1 76 ? 15.286 0.081 -1.240 1.00 87.56 76 THR A C 1
ATOM 627 O O . THR A 1 76 ? 15.980 -0.786 -1.778 1.00 87.56 76 THR A O 1
ATOM 630 N N . ALA A 1 77 ? 14.508 0.914 -1.932 1.00 91.12 77 ALA A N 1
ATOM 631 C CA . ALA A 1 77 ? 14.392 0.902 -3.387 1.00 91.12 77 ALA A CA 1
ATOM 632 C C . ALA A 1 77 ? 15.737 1.128 -4.083 1.00 91.12 77 ALA A C 1
ATOM 634 O O . ALA A 1 77 ? 16.468 2.075 -3.776 1.00 91.12 77 ALA A O 1
ATOM 635 N N . LYS A 1 78 ? 16.050 0.270 -5.057 1.00 90.12 78 LYS A N 1
ATOM 636 C CA . LYS A 1 78 ? 17.388 0.222 -5.667 1.00 90.12 78 LYS A CA 1
ATOM 637 C C . LYS A 1 78 ? 17.482 0.998 -6.969 1.00 90.12 78 LYS A C 1
ATOM 639 O O . LYS A 1 78 ? 18.506 1.616 -7.239 1.00 90.12 78 LYS A O 1
ATOM 644 N N . ASN A 1 79 ? 16.433 0.961 -7.782 1.00 92.19 79 ASN A N 1
ATOM 645 C CA . ASN A 1 79 ? 16.437 1.536 -9.126 1.00 92.19 79 ASN A CA 1
ATOM 646 C C . ASN A 1 79 ? 15.430 2.686 -9.261 1.00 92.19 79 ASN A C 1
ATOM 648 O O . ASN A 1 79 ? 14.545 2.856 -8.425 1.00 92.19 79 ASN A O 1
ATOM 652 N N . PHE A 1 80 ? 15.590 3.479 -10.323 1.00 94.56 80 PHE A N 1
ATOM 653 C CA . PHE A 1 80 ? 14.740 4.634 -10.608 1.00 94.56 80 PHE A CA 1
ATOM 654 C C . PHE A 1 80 ? 13.249 4.262 -10.673 1.00 94.56 80 PHE A C 1
ATOM 656 O O . PHE A 1 80 ? 12.426 4.946 -10.077 1.00 94.56 80 PHE A O 1
ATOM 663 N N . ILE A 1 81 ? 12.912 3.142 -11.322 1.00 95.38 81 ILE A N 1
ATOM 664 C CA . ILE A 1 81 ? 11.529 2.676 -11.506 1.00 95.38 81 ILE A CA 1
ATOM 665 C C . ILE A 1 81 ? 10.858 2.365 -10.163 1.00 95.38 81 ILE A C 1
ATOM 667 O O . ILE A 1 81 ? 9.737 2.804 -9.922 1.00 95.38 81 ILE A O 1
ATOM 671 N N . GLU A 1 82 ? 11.546 1.646 -9.272 1.00 95.81 82 GLU A N 1
ATOM 672 C CA . GLU A 1 82 ? 11.058 1.367 -7.916 1.00 95.81 82 GLU A CA 1
ATOM 673 C C . GLU A 1 82 ? 10.850 2.664 -7.132 1.00 95.81 82 GLU A C 1
ATOM 675 O O . GLU A 1 82 ? 9.799 2.851 -6.523 1.00 95.81 82 GLU A O 1
ATOM 680 N N . LYS A 1 83 ? 11.832 3.573 -7.170 1.00 96.50 83 LYS A N 1
ATOM 681 C CA . LYS A 1 83 ? 11.758 4.851 -6.453 1.00 96.50 83 LYS A CA 1
ATOM 682 C C . LYS A 1 83 ? 10.600 5.720 -6.957 1.00 96.50 83 LYS A C 1
ATOM 684 O O . LYS A 1 83 ? 9.872 6.270 -6.137 1.00 96.50 83 LYS A O 1
ATOM 689 N N . LEU A 1 84 ? 10.388 5.782 -8.272 1.00 96.50 84 LEU A N 1
ATOM 690 C CA . LEU A 1 84 ? 9.276 6.510 -8.887 1.00 96.50 84 LEU A CA 1
ATOM 691 C C . LEU A 1 84 ? 7.918 5.914 -8.488 1.00 96.50 84 LEU A C 1
ATOM 693 O O . LEU A 1 84 ? 7.003 6.655 -8.123 1.00 96.50 84 LEU A O 1
ATOM 697 N N . ALA A 1 85 ? 7.783 4.583 -8.530 1.00 96.75 85 ALA A N 1
ATOM 698 C CA . ALA A 1 85 ? 6.545 3.898 -8.148 1.00 96.75 85 ALA A CA 1
ATOM 699 C C . ALA A 1 85 ? 6.200 4.142 -6.673 1.00 96.75 85 ALA A C 1
ATOM 701 O O . ALA A 1 85 ? 5.034 4.304 -6.322 1.00 96.75 85 ALA A O 1
ATOM 702 N N . ILE A 1 86 ? 7.220 4.199 -5.815 1.00 96.38 86 ILE A N 1
ATOM 703 C CA . ILE A 1 86 ? 7.068 4.502 -4.394 1.00 96.38 86 ILE A CA 1
ATOM 704 C C . ILE A 1 86 ? 6.643 5.952 -4.177 1.00 96.38 86 ILE A C 1
ATOM 706 O O . ILE A 1 86 ? 5.630 6.193 -3.531 1.00 96.38 86 ILE A O 1
ATOM 710 N N . ASP A 1 87 ? 7.379 6.915 -4.732 1.00 95.31 87 ASP A N 1
ATOM 711 C CA . ASP A 1 87 ? 7.129 8.343 -4.500 1.00 95.31 87 ASP A CA 1
ATOM 712 C C . ASP A 1 87 ? 5.722 8.754 -4.959 1.00 95.31 87 ASP A C 1
ATOM 714 O O . ASP A 1 87 ? 4.964 9.411 -4.238 1.00 95.31 87 ASP A O 1
ATOM 718 N N . THR A 1 88 ? 5.339 8.281 -6.146 1.00 94.69 88 THR A N 1
ATOM 719 C CA . THR A 1 88 ? 4.057 8.626 -6.767 1.00 94.69 88 THR A CA 1
ATOM 720 C C . THR A 1 88 ? 2.902 7.743 -6.308 1.00 94.69 88 THR A C 1
ATOM 722 O O . THR A 1 88 ? 1.758 8.180 -6.373 1.00 94.69 88 THR A O 1
ATOM 725 N N . GLY A 1 89 ? 3.164 6.491 -5.916 1.00 94.88 89 GLY A N 1
ATOM 726 C CA . GLY A 1 89 ? 2.120 5.497 -5.636 1.00 94.88 89 GLY A CA 1
ATOM 727 C C . GLY A 1 89 ? 1.343 5.069 -6.887 1.00 94.88 89 GLY A C 1
ATOM 728 O O . GLY A 1 89 ? 0.336 4.365 -6.795 1.00 94.88 89 GLY A O 1
ATOM 729 N N . LYS A 1 90 ? 1.787 5.498 -8.069 1.00 95.25 90 LYS A N 1
ATOM 730 C CA . LYS A 1 90 ? 1.171 5.189 -9.357 1.00 95.25 90 LYS A CA 1
ATOM 731 C C . LYS A 1 90 ? 1.877 4.000 -10.004 1.00 95.25 90 LYS A C 1
ATOM 733 O O . LYS A 1 90 ? 3.019 3.668 -9.685 1.00 95.25 90 LYS A O 1
ATOM 738 N N . ILE A 1 91 ? 1.198 3.359 -10.948 1.00 95.44 91 ILE A N 1
ATOM 739 C CA . ILE A 1 91 ? 1.777 2.277 -11.743 1.00 95.44 91 ILE A CA 1
ATOM 740 C C . ILE A 1 91 ? 2.806 2.866 -12.704 1.00 95.44 91 ILE A C 1
ATOM 742 O O . ILE A 1 91 ? 2.460 3.647 -13.592 1.00 95.44 91 ILE A O 1
ATOM 746 N N . VAL A 1 92 ? 4.062 2.448 -12.576 1.00 95.19 92 VAL A N 1
ATOM 747 C CA . VAL A 1 92 ? 5.100 2.797 -13.548 1.00 95.19 92 VAL A CA 1
ATOM 748 C C . VAL A 1 92 ? 5.050 1.779 -14.675 1.00 95.19 92 VAL A C 1
ATOM 750 O O . VAL A 1 92 ? 5.222 0.585 -14.441 1.00 95.19 92 VAL A O 1
ATOM 753 N N . PHE A 1 93 ? 4.805 2.239 -15.899 1.00 92.94 93 PHE A N 1
ATOM 754 C CA . PHE A 1 93 ? 4.585 1.369 -17.049 1.00 92.94 93 PHE A CA 1
ATOM 755 C C . PHE A 1 93 ? 5.401 1.824 -18.258 1.00 92.94 93 PHE A C 1
ATOM 757 O O . PHE A 1 93 ? 5.314 2.976 -18.680 1.00 92.94 93 PHE A O 1
ATOM 764 N N . ILE A 1 94 ? 6.169 0.894 -18.825 1.00 92.44 94 ILE A N 1
ATOM 765 C CA . ILE A 1 94 ? 6.922 1.074 -20.065 1.00 92.44 94 ILE A CA 1
ATOM 766 C C . ILE A 1 94 ? 6.491 -0.046 -21.020 1.00 92.44 94 ILE A C 1
ATOM 768 O O . ILE A 1 94 ? 6.912 -1.196 -20.841 1.00 92.44 94 ILE A O 1
ATOM 772 N N . PRO A 1 95 ? 5.661 0.258 -22.034 1.00 87.56 95 PRO A N 1
ATOM 773 C CA . PRO A 1 95 ? 5.180 -0.754 -22.967 1.00 87.56 95 PRO A CA 1
ATOM 774 C C . PRO A 1 95 ? 6.319 -1.343 -23.798 1.00 87.56 95 PRO A C 1
ATOM 776 O O . PRO A 1 95 ? 6.302 -2.536 -24.066 1.00 87.56 95 PRO A O 1
ATOM 779 N N . ASN A 1 96 ? 7.304 -0.533 -24.192 1.00 90.12 96 ASN A N 1
ATOM 780 C CA . ASN A 1 96 ? 8.445 -0.967 -24.989 1.00 90.12 96 ASN A CA 1
ATOM 781 C C . ASN A 1 96 ? 9.670 -0.085 -24.695 1.00 90.12 96 ASN A C 1
ATOM 783 O O . ASN A 1 96 ? 9.597 1.135 -24.833 1.00 90.12 96 ASN A O 1
ATOM 787 N N . THR A 1 97 ? 10.793 -0.694 -24.311 1.00 90.62 97 THR A N 1
ATOM 788 C CA . THR A 1 97 ? 12.060 0.009 -24.028 1.00 90.62 97 THR A CA 1
ATOM 789 C C . THR A 1 97 ? 12.798 0.472 -25.286 1.00 90.62 97 THR A C 1
ATOM 791 O O . THR A 1 97 ? 13.713 1.286 -25.194 1.00 90.62 97 THR A O 1
ATOM 794 N N . ALA A 1 98 ? 12.421 -0.023 -26.469 1.00 85.94 98 ALA A N 1
ATOM 795 C CA . ALA A 1 98 ? 12.984 0.403 -27.750 1.00 85.94 98 ALA A CA 1
ATOM 796 C C . ALA A 1 98 ? 12.342 1.685 -28.307 1.00 85.94 98 ALA A C 1
ATOM 798 O O . ALA A 1 98 ? 12.835 2.229 -29.292 1.00 85.94 98 ALA A O 1
ATOM 799 N N . THR A 1 99 ? 11.245 2.152 -27.709 1.00 82.44 99 THR A N 1
ATOM 800 C CA . THR A 1 99 ? 10.546 3.378 -28.112 1.00 82.44 99 THR A CA 1
ATOM 801 C C . THR A 1 99 ? 10.732 4.475 -27.076 1.00 82.44 99 THR A C 1
ATOM 803 O O . THR A 1 99 ? 10.985 4.195 -25.906 1.00 82.44 99 THR A O 1
ATOM 806 N N . GLU A 1 100 ? 10.546 5.728 -27.485 1.00 77.38 100 GLU A N 1
ATOM 807 C CA . GLU A 1 100 ? 10.449 6.832 -26.532 1.00 77.38 100 GLU A CA 1
ATOM 808 C C . GLU A 1 100 ? 9.305 6.613 -25.532 1.00 77.38 100 GLU A C 1
ATOM 810 O O . GLU A 1 100 ? 8.310 5.942 -25.831 1.00 77.38 100 GLU A O 1
ATOM 815 N N . LEU A 1 101 ? 9.442 7.211 -24.345 1.00 76.25 101 LEU A N 1
ATOM 816 C CA . LEU A 1 101 ? 8.442 7.158 -23.282 1.00 76.25 101 LEU A CA 1
ATOM 817 C C . LEU A 1 101 ? 7.173 7.925 -23.696 1.00 76.25 101 LEU A C 1
ATOM 819 O O . LEU A 1 101 ? 6.964 9.082 -23.332 1.00 76.25 101 LEU A O 1
ATOM 823 N N . ASN A 1 102 ? 6.320 7.250 -24.461 1.00 66.00 102 ASN A N 1
ATOM 824 C CA . ASN A 1 102 ? 5.044 7.747 -24.956 1.00 66.00 102 ASN A CA 1
ATOM 825 C C . ASN A 1 102 ? 3.909 6.995 -24.261 1.00 66.00 102 ASN A C 1
ATOM 827 O O . ASN A 1 102 ? 3.292 6.081 -24.809 1.00 66.00 102 ASN A O 1
ATOM 831 N N . ILE A 1 103 ? 3.651 7.374 -23.010 1.00 67.25 103 ILE A N 1
ATOM 832 C CA . ILE A 1 103 ? 2.515 6.855 -22.247 1.00 67.25 103 ILE A CA 1
ATOM 833 C C . ILE A 1 103 ? 1.283 7.626 -22.715 1.00 67.25 103 ILE A C 1
ATOM 835 O O . ILE A 1 103 ? 1.214 8.839 -22.524 1.00 67.25 103 ILE A O 1
ATOM 839 N N . LYS A 1 104 ? 0.337 6.935 -23.368 1.00 60.94 104 LYS A N 1
ATOM 840 C CA . LYS A 1 104 ? -0.900 7.552 -23.866 1.00 60.94 104 LYS A CA 1
ATOM 841 C C . LYS A 1 104 ? -1.576 8.343 -22.743 1.00 60.94 104 LYS A C 1
ATOM 843 O O . LYS A 1 104 ? -1.906 7.787 -21.699 1.00 60.94 104 LYS A O 1
ATOM 848 N N . THR A 1 105 ? -1.782 9.633 -22.980 1.00 49.53 105 THR A N 1
ATOM 849 C CA . THR A 1 105 ? -2.541 10.531 -22.112 1.00 49.53 105 THR A CA 1
ATOM 850 C C . THR A 1 105 ? -3.959 10.632 -22.653 1.00 49.53 105 THR A C 1
ATOM 852 O O . THR A 1 105 ? -4.191 11.269 -23.677 1.00 49.53 105 THR A O 1
ATOM 855 N N . GLY A 1 106 ? -4.895 9.976 -21.985 1.00 51.84 106 GLY A N 1
ATOM 856 C CA . GLY A 1 106 ? -6.324 10.148 -22.207 1.00 51.84 106 GLY A CA 1
ATOM 857 C C . GLY A 1 106 ? -7.042 9.882 -20.894 1.00 51.84 106 GLY A C 1
ATOM 858 O O . GLY A 1 106 ? -6.606 9.019 -20.127 1.00 51.84 106 GLY A O 1
ATOM 859 N N . ASP A 1 107 ? -8.108 10.629 -20.629 1.00 52.53 107 ASP A N 1
ATOM 860 C CA . ASP A 1 107 ? -8.908 10.489 -19.406 1.00 52.53 107 ASP A CA 1
ATOM 861 C C . ASP A 1 107 ? -9.660 9.139 -19.338 1.00 52.53 107 ASP A C 1
ATOM 863 O O . ASP A 1 107 ? -10.152 8.753 -18.282 1.00 52.53 107 ASP A O 1
ATOM 867 N N . ASP A 1 108 ? -9.648 8.367 -20.431 1.00 56.25 108 ASP A N 1
ATOM 868 C CA . ASP A 1 108 ? -10.310 7.065 -20.574 1.00 56.25 108 ASP A CA 1
ATOM 869 C C . ASP A 1 108 ? -9.514 5.862 -20.034 1.00 56.25 108 ASP A C 1
ATOM 871 O O . ASP A 1 108 ? -9.967 4.723 -20.165 1.00 56.25 108 ASP A O 1
ATOM 875 N N . ILE A 1 109 ? -8.320 6.052 -19.454 1.00 61.75 109 ILE A N 1
ATOM 876 C CA . ILE A 1 109 ? -7.571 4.943 -18.838 1.00 61.75 109 ILE A CA 1
ATOM 877 C C . ILE A 1 109 ? -7.948 4.877 -17.349 1.00 61.75 109 ILE A C 1
ATOM 879 O O . ILE A 1 109 ? -7.456 5.689 -16.568 1.00 61.75 109 ILE A O 1
ATOM 883 N N . PRO A 1 110 ? -8.762 3.897 -16.908 1.00 62.00 110 PRO A N 1
ATOM 884 C CA . PRO A 1 110 ? -9.326 3.849 -15.553 1.00 62.00 110 PRO A CA 1
ATOM 885 C C . PRO A 1 110 ? -8.312 3.411 -14.480 1.00 62.00 110 PRO A C 1
ATOM 887 O O . PRO A 1 110 ? -8.701 2.953 -13.409 1.00 62.00 110 PRO A O 1
ATOM 890 N N . ILE A 1 111 ? -7.015 3.477 -14.786 1.00 74.06 111 ILE A N 1
ATOM 891 C CA . ILE A 1 111 ? -5.921 2.922 -13.991 1.00 74.06 111 ILE A CA 1
ATOM 892 C C . ILE A 1 111 ? -4.943 4.051 -13.684 1.00 74.06 111 ILE A C 1
ATOM 894 O O . ILE A 1 111 ? -4.555 4.809 -14.576 1.00 74.06 111 ILE A O 1
ATOM 898 N N . ASN A 1 112 ? -4.506 4.142 -12.431 1.00 85.62 112 ASN A N 1
ATOM 899 C CA . ASN A 1 112 ? -3.607 5.197 -11.980 1.00 85.62 112 ASN A CA 1
ATOM 900 C C . ASN A 1 112 ? -2.152 4.933 -12.417 1.00 85.62 112 ASN A C 1
ATOM 902 O O . ASN A 1 112 ? -1.353 4.372 -11.666 1.00 85.62 112 ASN A O 1
ATOM 906 N N . ILE A 1 113 ? -1.824 5.292 -13.659 1.00 90.62 113 ILE A N 1
ATOM 907 C CA . ILE A 1 113 ? -0.507 5.097 -14.286 1.00 90.62 113 ILE A CA 1
ATOM 908 C C . ILE A 1 113 ? 0.297 6.404 -14.246 1.00 90.62 113 ILE A C 1
ATOM 910 O O . ILE A 1 113 ? -0.253 7.483 -14.473 1.00 90.62 113 ILE A O 1
ATOM 914 N N . CYS A 1 114 ? 1.609 6.313 -14.004 1.00 91.25 114 CYS A N 1
ATOM 915 C CA . CYS A 1 114 ? 2.532 7.440 -14.134 1.00 91.25 114 CYS A CA 1
ATOM 916 C C . CYS A 1 114 ? 2.484 8.009 -15.555 1.00 91.25 114 CYS A C 1
ATOM 918 O O . CYS A 1 114 ? 2.750 7.307 -16.529 1.00 91.25 114 CYS A O 1
ATOM 920 N N . ARG A 1 115 ? 2.205 9.302 -15.675 1.00 89.38 115 ARG A N 1
ATOM 921 C CA . ARG A 1 115 ? 2.283 10.062 -16.925 1.00 89.38 115 ARG A CA 1
ATOM 922 C C . ARG A 1 115 ? 3.706 10.571 -17.128 1.00 89.38 115 ARG A C 1
ATOM 924 O O . ARG A 1 115 ? 4.488 10.630 -16.186 1.00 89.38 115 ARG A O 1
ATOM 931 N N . LYS A 1 116 ? 4.040 11.016 -18.342 1.00 88.69 116 LYS A N 1
ATOM 932 C CA . LYS A 1 116 ? 5.373 11.574 -18.645 1.00 88.69 116 LYS A CA 1
ATOM 933 C C . LYS A 1 116 ? 5.787 12.698 -17.680 1.00 88.69 116 LYS A C 1
ATOM 935 O O . LYS A 1 116 ? 6.943 12.745 -17.280 1.00 88.69 116 LYS A O 1
ATOM 940 N N . ASN A 1 117 ? 4.848 13.546 -17.257 1.00 90.31 117 ASN A N 1
ATOM 941 C CA . ASN A 1 117 ? 5.135 14.609 -16.289 1.00 90.31 117 ASN A CA 1
ATOM 942 C C . ASN A 1 117 ? 5.531 14.061 -14.912 1.00 90.31 117 ASN A C 1
ATOM 944 O O . ASN A 1 117 ? 6.472 14.577 -14.330 1.00 90.31 117 ASN A O 1
ATOM 948 N N . ASP A 1 118 ? 4.922 12.961 -14.447 1.00 92.56 118 ASP A N 1
ATOM 949 C CA . ASP A 1 118 ? 5.312 12.331 -13.177 1.00 92.56 118 ASP A CA 1
ATOM 950 C C . ASP A 1 118 ? 6.789 11.890 -13.206 1.00 92.56 118 ASP A C 1
ATOM 952 O O . ASP A 1 118 ? 7.506 12.032 -12.221 1.00 92.56 118 ASP A O 1
ATOM 956 N N . TRP A 1 119 ? 7.268 11.397 -14.355 1.00 93.62 119 TRP A N 1
ATOM 957 C CA . TRP A 1 119 ? 8.677 11.036 -14.542 1.00 93.62 119 TRP A CA 1
ATOM 958 C C . TRP A 1 119 ? 9.598 12.255 -14.530 1.00 93.62 119 TRP A C 1
ATOM 960 O O . TRP A 1 119 ? 10.667 12.203 -13.930 1.00 93.62 119 TRP A O 1
ATOM 970 N N . ILE A 1 120 ? 9.195 13.335 -15.205 1.00 93.81 120 ILE A N 1
ATOM 971 C CA . ILE A 1 120 ? 9.957 14.588 -15.278 1.00 93.81 120 ILE A CA 1
ATOM 972 C C . ILE A 1 120 ? 10.080 15.217 -13.890 1.00 93.81 120 ILE A C 1
ATOM 974 O O . ILE A 1 120 ? 11.181 15.566 -13.469 1.00 93.81 120 ILE A O 1
ATOM 978 N N . ASP A 1 121 ? 8.963 15.340 -13.180 1.00 94.50 121 ASP A N 1
ATOM 979 C CA . ASP A 1 121 ? 8.908 15.970 -11.863 1.00 94.50 121 ASP A CA 1
ATOM 980 C C . ASP A 1 121 ? 9.722 15.167 -10.847 1.00 94.50 121 ASP A C 1
ATOM 982 O O . ASP A 1 121 ? 10.487 15.736 -10.064 1.00 94.50 121 ASP A O 1
ATOM 986 N N . PHE A 1 122 ? 9.633 13.836 -10.911 1.00 95.69 122 PHE A N 1
ATOM 987 C CA . PHE A 1 122 ? 10.423 12.963 -10.057 1.00 95.69 122 PHE A CA 1
ATOM 988 C C . PHE A 1 122 ? 11.921 13.024 -10.377 1.00 95.69 122 PHE A C 1
ATOM 990 O O . PHE A 1 122 ? 12.734 13.104 -9.460 1.00 95.69 122 PHE A O 1
ATOM 997 N N . GLU A 1 123 ? 12.302 13.044 -11.656 1.00 96.06 123 GLU A N 1
ATOM 998 C CA . GLU A 1 123 ? 13.700 13.177 -12.078 1.00 96.06 123 GLU A CA 1
ATOM 999 C C . GLU A 1 123 ? 14.313 14.502 -11.601 1.00 96.06 123 GLU A C 1
ATOM 1001 O O . GLU A 1 123 ? 15.416 14.526 -11.050 1.00 96.06 123 GLU A O 1
ATOM 1006 N N . LYS A 1 124 ? 13.570 15.606 -11.728 1.00 96.38 124 LYS A N 1
ATOM 1007 C CA . LYS A 1 124 ? 13.975 16.912 -11.192 1.00 96.38 124 LYS A CA 1
ATOM 1008 C C . LYS A 1 124 ? 14.149 16.873 -9.680 1.00 96.38 124 LYS A C 1
ATOM 1010 O O . LYS A 1 124 ? 15.161 17.347 -9.174 1.00 96.38 124 LYS A O 1
ATOM 1015 N N . LYS A 1 125 ? 13.184 16.289 -8.966 1.00 95.12 125 LYS A N 1
ATOM 1016 C CA . LYS A 1 125 ? 13.208 16.161 -7.503 1.00 95.12 125 LYS A CA 1
ATOM 1017 C C . LYS A 1 125 ? 14.377 15.302 -7.016 1.00 95.12 125 LYS A C 1
ATOM 1019 O O . LYS A 1 125 ? 14.984 15.625 -6.001 1.00 95.12 125 LYS A O 1
ATOM 1024 N N . LEU A 1 126 ? 14.671 14.202 -7.710 1.00 94.69 126 LEU A N 1
ATOM 1025 C CA . LEU A 1 126 ? 15.678 13.229 -7.293 1.00 94.69 126 LEU A CA 1
ATOM 1026 C C . LEU A 1 126 ? 17.106 13.686 -7.620 1.00 94.69 126 LEU A C 1
ATOM 1028 O O . LEU A 1 126 ? 17.994 13.524 -6.786 1.00 94.69 126 LEU A O 1
ATOM 1032 N N . ASN A 1 127 ? 17.323 14.237 -8.819 1.00 95.56 127 ASN A N 1
ATOM 1033 C CA . ASN A 1 127 ? 18.660 14.476 -9.371 1.00 95.56 127 ASN A CA 1
ATOM 1034 C C . ASN A 1 127 ? 18.967 15.957 -9.662 1.00 95.56 127 ASN A C 1
ATOM 1036 O O . ASN A 1 127 ? 20.071 16.267 -10.105 1.00 95.56 127 ASN A O 1
ATOM 1040 N N . ASN A 1 128 ? 18.028 16.882 -9.421 1.00 94.62 128 ASN A N 1
ATOM 1041 C CA . ASN A 1 128 ? 18.143 18.307 -9.779 1.00 94.62 128 ASN A CA 1
ATOM 1042 C C . ASN A 1 128 ? 18.430 18.543 -11.276 1.00 94.62 128 ASN A C 1
ATOM 1044 O O . ASN A 1 128 ? 19.111 19.497 -11.660 1.00 94.62 128 ASN A O 1
ATOM 1048 N N . THR A 1 129 ? 17.915 17.663 -12.135 1.00 95.12 129 THR A N 1
ATOM 1049 C CA . THR A 1 129 ? 18.125 17.713 -13.585 1.00 95.12 129 THR A CA 1
ATOM 1050 C C . THR A 1 129 ? 17.466 18.953 -14.198 1.00 95.12 129 THR A C 1
ATOM 1052 O O . THR A 1 129 ? 16.283 19.211 -13.984 1.00 95.12 129 THR A O 1
ATOM 1055 N N . GLN A 1 130 ? 18.216 19.728 -14.989 1.00 95.00 130 GLN A N 1
ATOM 1056 C CA . GLN A 1 130 ? 17.675 20.899 -15.693 1.00 95.00 130 GLN A CA 1
ATOM 1057 C C . GLN A 1 130 ? 16.775 20.495 -16.869 1.00 95.00 130 GLN A C 1
ATOM 1059 O O . GLN A 1 130 ? 16.986 19.455 -17.497 1.00 95.00 130 GLN A O 1
ATOM 1064 N N . ASP A 1 131 ? 15.826 21.366 -17.228 1.00 92.31 131 ASP A N 1
ATOM 1065 C CA . ASP A 1 131 ? 14.854 21.135 -18.310 1.00 92.31 131 ASP A CA 1
ATOM 1066 C C . ASP A 1 131 ? 15.504 20.735 -19.639 1.00 92.31 131 ASP A C 1
ATOM 1068 O O . ASP A 1 131 ? 15.031 19.831 -20.327 1.00 92.31 131 ASP A O 1
ATOM 1072 N N . THR A 1 132 ? 16.634 21.356 -19.979 1.00 94.31 132 THR A N 1
ATOM 1073 C CA . THR A 1 132 ? 17.383 21.086 -21.215 1.00 94.31 132 THR A CA 1
ATOM 1074 C C . THR A 1 132 ? 17.950 19.665 -21.288 1.00 94.31 132 THR A C 1
ATOM 1076 O O . THR A 1 132 ? 18.173 19.156 -22.386 1.00 94.31 132 THR A O 1
ATOM 1079 N N . TYR A 1 133 ? 18.150 18.995 -20.148 1.00 94.56 133 TYR A N 1
ATOM 1080 C CA . TYR A 1 133 ? 18.722 17.647 -20.068 1.00 94.56 133 TYR A CA 1
ATOM 1081 C C . TYR A 1 133 ? 17.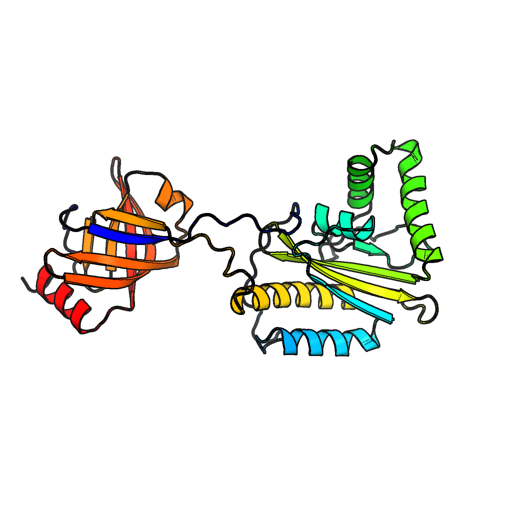696 16.562 -19.716 1.00 94.56 133 TYR A C 1
ATOM 1083 O O . TYR A 1 133 ? 18.046 15.381 -19.711 1.00 94.56 133 TYR A O 1
ATOM 1091 N N . ILE A 1 134 ? 16.430 16.919 -19.480 1.00 93.31 134 ILE A N 1
ATOM 1092 C CA . ILE A 1 134 ? 15.426 15.981 -18.962 1.00 93.31 134 ILE A CA 1
ATOM 1093 C C . ILE A 1 134 ? 15.176 14.799 -19.905 1.00 93.31 134 ILE A C 1
ATOM 1095 O O . ILE A 1 134 ? 15.217 13.644 -19.492 1.00 93.31 134 ILE A O 1
ATOM 1099 N N . ASN A 1 135 ? 15.009 15.062 -21.204 1.00 90.75 135 ASN A N 1
ATOM 1100 C CA . ASN A 1 135 ? 14.759 14.008 -22.189 1.00 90.75 135 ASN A CA 1
ATOM 1101 C C . ASN A 1 135 ? 15.970 13.079 -22.333 1.00 90.75 135 ASN A C 1
ATOM 1103 O O . ASN A 1 135 ? 15.803 11.878 -22.545 1.00 90.75 135 ASN A O 1
ATOM 1107 N N . LYS A 1 136 ? 17.187 13.619 -22.173 1.00 92.94 136 LYS A N 1
ATOM 1108 C CA . LYS A 1 136 ? 18.419 12.827 -22.169 1.00 92.94 136 LYS A CA 1
ATOM 1109 C C . LYS A 1 136 ? 18.450 11.895 -20.958 1.00 92.94 136 LYS A C 1
ATOM 1111 O O . LYS A 1 136 ? 18.688 10.708 -21.143 1.00 92.94 136 LYS A O 1
ATOM 1116 N N . ALA A 1 137 ? 18.150 12.402 -19.761 1.00 93.25 137 ALA A N 1
ATOM 1117 C CA . ALA A 1 137 ? 18.089 11.595 -18.541 1.00 93.25 137 ALA A CA 1
ATOM 1118 C C . ALA A 1 137 ? 17.051 10.462 -18.649 1.00 93.25 137 ALA A C 1
ATOM 1120 O O . ALA A 1 137 ? 17.381 9.298 -18.431 1.00 93.25 137 ALA A O 1
ATOM 1121 N N . LEU A 1 138 ? 15.826 10.774 -19.095 1.00 92.00 138 LEU A N 1
ATOM 1122 C CA . LEU A 1 138 ? 14.779 9.764 -19.292 1.00 92.00 138 LEU A CA 1
ATOM 1123 C C . LEU A 1 138 ? 15.172 8.698 -20.326 1.00 92.00 138 LEU A C 1
ATOM 1125 O O . LEU A 1 138 ? 14.892 7.515 -20.132 1.00 92.00 138 LEU A O 1
ATOM 1129 N N . SER A 1 139 ? 15.852 9.100 -21.404 1.00 91.12 139 SER A N 1
ATOM 1130 C CA . SER A 1 139 ? 16.350 8.171 -22.426 1.00 91.12 139 SER A CA 1
ATOM 1131 C C . SER A 1 139 ? 17.426 7.235 -21.874 1.00 91.12 139 SER A C 1
ATOM 1133 O O . SER A 1 139 ? 17.412 6.048 -22.197 1.00 91.12 139 SER A O 1
ATOM 1135 N N . THR A 1 140 ? 18.313 7.725 -20.999 1.00 93.06 140 THR A N 1
ATOM 1136 C CA . THR A 1 140 ? 19.323 6.895 -20.322 1.00 93.06 140 THR A CA 1
ATOM 1137 C C . THR A 1 140 ? 18.673 5.741 -19.560 1.00 93.06 140 THR A C 1
ATOM 1139 O O . THR A 1 140 ? 19.101 4.601 -19.714 1.00 93.06 140 THR A O 1
ATOM 1142 N N . TYR A 1 141 ? 17.578 5.982 -18.829 1.00 92.75 141 TYR A N 1
ATOM 1143 C CA . TYR A 1 141 ? 16.868 4.906 -18.124 1.00 92.75 141 TYR A CA 1
ATOM 1144 C C . TYR A 1 141 ? 16.280 3.846 -19.065 1.00 92.75 141 TYR A C 1
ATOM 1146 O O . TYR A 1 141 ? 16.285 2.659 -18.733 1.00 92.75 141 TYR A O 1
ATOM 1154 N N . MET A 1 142 ? 15.796 4.240 -20.248 1.00 91.88 142 MET A N 1
ATOM 1155 C CA . MET A 1 142 ? 15.314 3.281 -21.252 1.00 91.88 142 MET A CA 1
ATOM 1156 C C . MET A 1 142 ? 16.461 2.427 -21.803 1.00 91.88 142 MET A C 1
ATOM 1158 O O . MET A 1 142 ? 16.311 1.211 -21.945 1.00 91.88 142 MET A O 1
ATOM 1162 N N . VAL A 1 143 ? 17.618 3.046 -22.063 1.00 92.56 143 VAL A N 1
ATOM 1163 C CA . VAL A 1 143 ? 18.832 2.351 -22.513 1.00 92.56 143 VAL A CA 1
ATOM 1164 C C . VAL A 1 143 ? 19.306 1.351 -21.457 1.00 92.56 143 VAL A C 1
ATOM 1166 O O . VAL A 1 143 ? 19.496 0.184 -21.786 1.00 92.56 143 VAL A O 1
ATOM 1169 N N . GLU A 1 144 ? 19.386 1.748 -20.186 1.00 93.44 144 GLU A N 1
ATOM 1170 C CA . GLU A 1 144 ? 19.782 0.853 -19.089 1.00 93.44 144 GLU A CA 1
ATOM 1171 C C . GLU A 1 144 ? 18.857 -0.368 -18.952 1.00 93.44 144 GLU A C 1
ATOM 1173 O O . GLU A 1 144 ? 19.305 -1.479 -18.660 1.00 93.44 144 GLU A O 1
ATOM 1178 N N . LEU A 1 145 ? 17.545 -0.186 -19.139 1.00 93.75 145 LEU A N 1
ATOM 1179 C CA . LEU A 1 145 ? 16.587 -1.294 -19.121 1.00 93.75 145 LEU A CA 1
ATOM 1180 C C . LEU A 1 145 ? 16.781 -2.222 -20.323 1.00 93.75 145 LEU A C 1
ATOM 1182 O O . LEU A 1 145 ? 16.762 -3.446 -20.168 1.00 93.75 145 LEU A O 1
ATOM 1186 N N . LYS A 1 146 ? 17.008 -1.651 -21.509 1.00 93.06 146 LYS A N 1
ATOM 1187 C CA . LYS A 1 146 ? 17.289 -2.412 -22.728 1.00 93.06 146 LYS A CA 1
ATOM 1188 C C . LYS A 1 146 ? 18.568 -3.240 -22.599 1.00 93.06 146 LYS A C 1
ATOM 1190 O O . LYS A 1 146 ? 18.554 -4.414 -22.958 1.00 93.06 146 LYS A O 1
ATOM 1195 N N . GLU A 1 147 ? 19.637 -2.673 -22.045 1.00 93.94 147 GLU A N 1
ATOM 1196 C CA . GLU A 1 147 ? 20.898 -3.381 -21.771 1.00 93.94 147 GLU A CA 1
ATOM 1197 C C . GLU A 1 147 ? 20.712 -4.541 -20.783 1.00 93.94 147 GLU A C 1
ATOM 1199 O O . GLU A 1 147 ? 21.347 -5.584 -20.917 1.00 93.94 147 GLU A O 1
ATOM 1204 N N . LYS A 1 148 ? 19.766 -4.413 -19.844 1.00 94.00 148 LYS A N 1
ATOM 1205 C CA . LYS A 1 148 ? 19.339 -5.495 -18.937 1.00 94.00 148 LYS A CA 1
ATOM 1206 C C . LYS A 1 148 ? 18.403 -6.519 -19.593 1.00 94.00 148 LYS A C 1
ATOM 1208 O O . LYS A 1 148 ? 17.879 -7.394 -18.906 1.00 94.00 148 LYS A O 1
ATOM 1213 N N . GLY A 1 149 ? 18.164 -6.421 -20.901 1.00 94.94 149 GLY A N 1
ATOM 1214 C CA . GLY A 1 149 ? 17.318 -7.345 -21.656 1.00 94.94 149 GLY A CA 1
ATOM 1215 C C . GLY A 1 149 ? 15.815 -7.164 -21.426 1.00 94.94 149 GLY A C 1
ATOM 1216 O O . GLY A 1 149 ? 15.038 -8.035 -21.818 1.00 94.94 149 GLY A O 1
ATOM 1217 N N . VAL A 1 150 ? 15.386 -6.055 -20.816 1.00 95.50 150 VAL A N 1
ATOM 1218 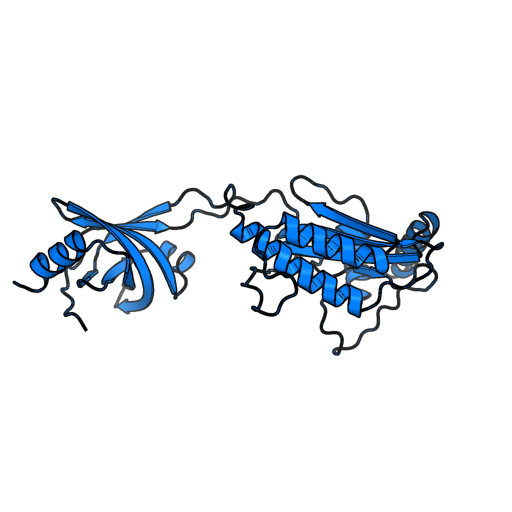C CA . VAL A 1 150 ? 13.969 -5.755 -20.571 1.00 95.50 150 VAL A CA 1
ATOM 1219 C C . VAL A 1 150 ? 13.343 -5.202 -21.846 1.00 95.50 150 VAL A C 1
ATOM 1221 O O . VAL A 1 150 ? 13.751 -4.146 -22.325 1.00 95.50 150 VAL A O 1
ATOM 1224 N N . PHE A 1 151 ? 12.330 -5.884 -22.376 1.00 95.50 151 PHE A N 1
ATOM 1225 C CA . PHE A 1 151 ? 11.538 -5.416 -23.516 1.00 95.50 151 PHE A CA 1
ATOM 1226 C C . PHE A 1 151 ? 10.375 -4.529 -23.065 1.00 95.50 151 PHE A C 1
ATOM 1228 O O . PHE A 1 151 ? 10.201 -3.429 -23.578 1.00 95.50 151 PHE A O 1
ATOM 1235 N N . SER A 1 152 ? 9.614 -4.974 -22.063 1.00 94.69 152 SER A N 1
ATOM 1236 C CA . SER A 1 152 ? 8.518 -4.204 -21.463 1.00 94.69 152 SER A CA 1
ATOM 1237 C C . SER A 1 152 ? 8.471 -4.440 -19.961 1.00 94.69 152 SER A C 1
ATOM 1239 O O . SER A 1 152 ? 8.736 -5.562 -19.519 1.00 94.69 152 SER A O 1
ATOM 1241 N N . ILE A 1 153 ? 8.089 -3.426 -19.186 1.00 95.88 153 ILE A N 1
ATOM 1242 C CA . ILE A 1 153 ? 8.032 -3.511 -17.724 1.00 95.88 153 ILE A CA 1
ATOM 1243 C C . ILE A 1 153 ? 6.833 -2.758 -17.154 1.00 95.88 153 ILE A C 1
ATOM 1245 O O . ILE A 1 153 ? 6.465 -1.684 -17.631 1.00 95.88 153 ILE A O 1
ATOM 1249 N N . ALA A 1 154 ? 6.259 -3.311 -16.090 1.00 95.94 154 ALA A N 1
ATOM 1250 C CA . ALA A 1 154 ? 5.330 -2.616 -15.217 1.00 95.94 154 ALA A CA 1
ATOM 1251 C C . ALA A 1 154 ? 5.703 -2.838 -13.749 1.00 95.94 154 ALA A C 1
ATOM 1253 O O . ALA A 1 154 ? 6.045 -3.954 -13.357 1.00 95.94 154 ALA A O 1
ATOM 1254 N N . VAL A 1 155 ? 5.611 -1.786 -12.941 1.00 97.62 155 VAL A N 1
ATOM 1255 C CA . VAL A 1 155 ? 5.751 -1.849 -11.484 1.00 97.62 155 VAL A CA 1
ATOM 1256 C C . VAL A 1 155 ? 4.478 -1.298 -10.859 1.00 97.62 155 VAL A C 1
ATOM 1258 O O . VAL A 1 155 ? 4.159 -0.120 -11.016 1.00 97.62 155 VAL A O 1
ATOM 1261 N N . VAL A 1 156 ? 3.739 -2.172 -10.177 1.00 97.50 156 VAL A N 1
ATOM 1262 C CA . VAL A 1 156 ? 2.461 -1.859 -9.531 1.00 97.50 156 VAL A CA 1
ATOM 1263 C C . VAL A 1 156 ? 2.678 -1.777 -8.019 1.00 97.50 156 VAL A C 1
ATOM 1265 O O . VAL A 1 156 ? 3.026 -2.794 -7.407 1.00 97.50 156 VAL A O 1
ATOM 1268 N N . PRO A 1 157 ? 2.488 -0.601 -7.397 1.00 97.38 157 PRO A N 1
ATOM 1269 C CA . PRO A 1 157 ? 2.579 -0.476 -5.953 1.00 97.38 157 PRO A CA 1
ATOM 1270 C C . PRO A 1 157 ? 1.360 -1.100 -5.264 1.00 97.38 157 PRO A C 1
ATOM 1272 O O . PRO A 1 157 ? 0.214 -0.944 -5.689 1.00 97.38 157 PRO A O 1
ATOM 1275 N N . VAL A 1 158 ? 1.620 -1.812 -4.171 1.00 96.62 158 VAL A N 1
ATOM 1276 C CA . VAL A 1 158 ? 0.615 -2.316 -3.234 1.00 96.62 158 VAL A CA 1
ATOM 1277 C C . VAL A 1 158 ? 0.592 -1.346 -2.064 1.00 96.62 158 VAL A C 1
ATOM 1279 O O . VAL A 1 158 ? 1.571 -1.252 -1.324 1.00 96.62 158 VAL A O 1
ATOM 1282 N N . ILE A 1 159 ? -0.494 -0.592 -1.921 1.00 93.88 159 ILE A N 1
ATOM 1283 C CA . ILE A 1 159 ? -0.587 0.511 -0.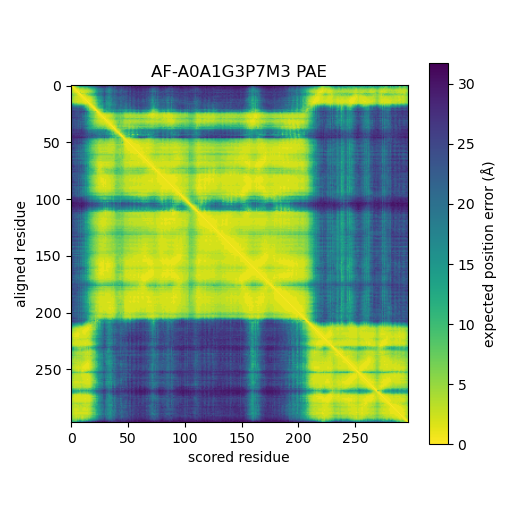958 1.00 93.88 159 ILE A CA 1
ATOM 1284 C C . ILE A 1 159 ? -1.436 0.081 0.241 1.00 93.88 159 ILE A C 1
ATOM 1286 O O . ILE A 1 159 ? -2.428 -0.626 0.069 1.00 93.88 159 ILE A O 1
ATOM 1290 N N . TYR A 1 160 ? -1.046 0.503 1.443 1.00 90.94 160 TYR A N 1
ATOM 1291 C CA . TYR A 1 160 ? -1.836 0.458 2.672 1.00 90.94 160 TYR A CA 1
ATOM 1292 C C . TYR A 1 160 ? -1.698 1.798 3.400 1.00 90.94 160 TYR A C 1
ATOM 1294 O O . TYR A 1 160 ? -0.606 2.169 3.824 1.00 90.94 160 TYR A O 1
ATOM 1302 N N . ARG A 1 161 ? -2.805 2.525 3.567 1.00 87.38 161 ARG A N 1
ATOM 1303 C CA . ARG A 1 161 ? -2.820 3.933 3.991 1.00 87.38 161 ARG A CA 1
ATOM 1304 C C . ARG A 1 161 ? -1.894 4.745 3.081 1.00 87.38 161 ARG A C 1
ATOM 1306 O O . ARG A 1 161 ? -2.091 4.710 1.877 1.00 87.38 161 ARG A O 1
ATOM 1313 N N . GLU A 1 162 ? -0.902 5.430 3.633 1.00 88.94 162 GLU A N 1
ATOM 1314 C CA . GLU A 1 162 ? 0.121 6.190 2.899 1.00 88.94 162 GLU A CA 1
ATOM 1315 C C . GLU A 1 162 ? 1.405 5.379 2.624 1.00 88.94 162 GLU A C 1
ATOM 1317 O O . GLU A 1 162 ? 2.417 5.949 2.228 1.00 88.94 162 GLU A O 1
ATOM 1322 N N . TYR A 1 163 ? 1.411 4.063 2.865 1.00 91.69 163 TYR A N 1
ATOM 1323 C CA . TYR A 1 163 ? 2.606 3.220 2.761 1.00 91.69 163 TYR A CA 1
ATOM 1324 C C . TYR A 1 163 ? 2.558 2.301 1.547 1.00 91.69 163 TYR A C 1
ATOM 1326 O O . TYR A 1 163 ? 1.539 1.662 1.280 1.00 91.69 163 TYR A O 1
ATOM 1334 N N . VAL A 1 164 ? 3.690 2.147 0.862 1.00 95.19 164 VAL A N 1
ATOM 1335 C CA . VAL A 1 164 ? 3.868 1.108 -0.158 1.00 95.19 164 VAL A CA 1
ATOM 1336 C C . VAL A 1 164 ? 4.384 -0.152 0.527 1.00 95.19 164 VAL A C 1
ATOM 1338 O O . VAL A 1 164 ? 5.546 -0.231 0.914 1.00 95.19 164 VAL A O 1
ATOM 1341 N N . VAL A 1 165 ? 3.509 -1.144 0.693 1.00 94.88 165 VAL A N 1
ATOM 1342 C CA . VAL A 1 165 ? 3.793 -2.372 1.455 1.00 94.88 165 VAL A CA 1
ATOM 1343 C C . VAL A 1 165 ? 4.425 -3.476 0.612 1.00 94.88 165 VAL A C 1
ATOM 1345 O O . VAL A 1 165 ? 5.148 -4.326 1.138 1.00 94.88 165 VAL A O 1
ATOM 1348 N N . ALA A 1 166 ? 4.190 -3.449 -0.698 1.00 96.88 166 ALA A N 1
ATOM 1349 C CA . ALA A 1 166 ? 4.835 -4.320 -1.669 1.00 96.88 166 ALA A CA 1
ATOM 1350 C C . ALA A 1 166 ? 4.936 -3.639 -3.045 1.00 96.88 166 ALA A C 1
ATOM 1352 O O . ALA A 1 166 ? 4.166 -2.731 -3.359 1.00 96.88 166 ALA A O 1
ATOM 1353 N N . LEU A 1 167 ? 5.861 -4.106 -3.879 1.00 98.00 167 LEU A N 1
ATOM 1354 C CA . LEU A 1 167 ? 5.934 -3.788 -5.304 1.00 98.00 167 LEU A CA 1
ATOM 1355 C C . LEU A 1 167 ? 5.746 -5.068 -6.117 1.00 98.00 167 LEU A C 1
ATOM 1357 O O . LEU A 1 167 ? 6.402 -6.077 -5.851 1.00 98.00 167 LEU A O 1
ATOM 1361 N N . ILE A 1 168 ? 4.869 -5.020 -7.116 1.00 98.06 168 ILE A N 1
ATOM 1362 C CA . ILE A 1 168 ? 4.676 -6.105 -8.079 1.00 98.06 168 ILE A CA 1
ATOM 1363 C C . ILE A 1 168 ? 5.357 -5.699 -9.383 1.00 98.06 168 ILE A C 1
ATOM 1365 O O . ILE A 1 168 ? 4.908 -4.774 -10.057 1.00 98.06 168 ILE A O 1
ATOM 1369 N N . THR A 1 169 ? 6.431 -6.394 -9.737 1.00 97.69 169 THR A N 1
ATOM 1370 C CA . THR A 1 169 ? 7.216 -6.148 -10.947 1.00 97.69 169 THR A CA 1
ATOM 1371 C C . THR A 1 169 ? 6.910 -7.208 -11.994 1.00 97.69 169 THR A C 1
ATOM 1373 O O . THR A 1 169 ? 7.133 -8.400 -11.777 1.00 97.69 169 THR A O 1
ATOM 1376 N N . LEU A 1 170 ? 6.449 -6.751 -13.151 1.00 97.50 170 LEU A N 1
ATOM 1377 C CA . LEU A 1 170 ? 6.127 -7.555 -14.320 1.00 97.50 170 LEU A CA 1
ATOM 1378 C C . LEU A 1 170 ? 7.085 -7.200 -15.452 1.00 97.50 170 LEU A C 1
ATOM 1380 O O . LEU A 1 170 ? 7.181 -6.032 -15.820 1.00 97.50 170 LEU A O 1
ATOM 1384 N N . VAL A 1 171 ? 7.786 -8.186 -16.010 1.00 97.06 171 VAL A N 1
ATOM 1385 C CA . VAL A 1 171 ? 8.771 -7.975 -17.080 1.00 97.06 171 VAL A CA 1
ATOM 1386 C C . VAL A 1 171 ? 8.575 -8.993 -18.194 1.00 97.06 171 VAL A C 1
ATOM 1388 O O . VAL A 1 171 ? 8.468 -10.192 -17.939 1.00 97.06 171 VAL A O 1
ATOM 1391 N N . ASN A 1 172 ? 8.608 -8.516 -19.435 1.00 96.94 172 ASN A N 1
ATOM 1392 C CA . ASN A 1 172 ? 8.917 -9.344 -20.596 1.00 96.94 172 ASN A CA 1
ATOM 1393 C C . ASN A 1 172 ? 10.313 -9.005 -21.090 1.00 96.94 172 ASN A C 1
ATOM 1395 O O . ASN A 1 172 ? 10.689 -7.833 -21.164 1.00 96.94 172 ASN A O 1
ATOM 1399 N N . ASP A 1 173 ? 11.063 -10.040 -21.437 1.00 95.88 173 ASP A N 1
ATOM 1400 C CA . ASP A 1 173 ? 12.362 -9.913 -22.073 1.00 95.88 173 ASP A CA 1
ATOM 1401 C C . ASP A 1 173 ? 12.230 -9.888 -23.602 1.00 95.88 173 ASP A C 1
ATOM 1403 O O . ASP A 1 173 ? 11.170 -10.160 -24.177 1.00 95.88 173 ASP A O 1
ATOM 1407 N N . TYR A 1 174 ? 13.332 -9.577 -24.280 1.00 92.12 174 TYR A N 1
ATOM 1408 C CA . TYR A 1 174 ? 13.381 -9.583 -25.745 1.00 92.12 174 TYR A CA 1
ATOM 1409 C C . TYR A 1 174 ? 13.186 -10.978 -26.364 1.00 92.12 174 TYR A C 1
ATOM 1411 O O . TYR A 1 174 ? 12.889 -11.062 -27.551 1.00 92.12 174 TYR A O 1
ATOM 1419 N N . LYS A 1 175 ? 13.307 -12.073 -25.593 1.00 90.81 175 LYS A N 1
ATOM 1420 C CA . LYS A 1 175 ? 13.005 -13.429 -26.085 1.00 90.81 175 LYS A CA 1
ATOM 1421 C C . LYS A 1 175 ? 11.505 -13.641 -26.256 1.00 90.81 175 LYS A C 1
ATOM 1423 O O . LYS A 1 175 ? 11.083 -14.203 -27.262 1.00 90.81 175 LYS A O 1
ATOM 1428 N N . LYS A 1 176 ? 10.701 -13.193 -25.286 1.00 90.06 176 LYS A N 1
ATOM 1429 C CA . LYS A 1 176 ? 9.236 -13.241 -25.381 1.00 90.06 176 LYS A CA 1
ATOM 1430 C C . LYS A 1 176 ? 8.697 -12.147 -26.303 1.00 90.06 176 LYS A C 1
ATOM 1432 O O . LYS A 1 176 ? 7.721 -12.398 -27.003 1.00 90.06 176 LYS A O 1
ATOM 1437 N N . ALA A 1 177 ? 9.320 -10.961 -26.298 1.00 86.94 177 ALA A N 1
ATOM 1438 C CA . ALA A 1 177 ? 8.989 -9.807 -27.146 1.00 86.94 177 ALA A CA 1
ATOM 1439 C C . ALA A 1 177 ? 7.490 -9.431 -27.153 1.00 86.94 177 ALA A C 1
ATOM 1441 O O . ALA A 1 177 ? 6.952 -8.949 -28.149 1.00 86.94 177 ALA A O 1
ATOM 1442 N N . LYS A 1 178 ? 6.796 -9.661 -26.030 1.00 89.75 178 LYS A N 1
ATOM 1443 C CA . LYS A 1 178 ? 5.390 -9.281 -25.837 1.00 89.75 178 LYS A CA 1
ATOM 1444 C C . LYS A 1 178 ? 5.294 -8.055 -24.948 1.00 89.75 178 LYS A C 1
ATOM 1446 O O . LYS A 1 178 ? 6.013 -7.948 -23.960 1.00 89.75 178 LYS A O 1
ATOM 1451 N N . LEU A 1 179 ? 4.376 -7.156 -25.279 1.00 90.38 179 LEU A N 1
ATOM 1452 C CA . LEU A 1 179 ? 4.068 -6.003 -24.442 1.00 90.38 179 LEU A CA 1
ATOM 1453 C C . LEU A 1 179 ? 3.299 -6.477 -23.202 1.00 90.38 179 LEU A C 1
ATOM 1455 O O . LEU A 1 179 ? 2.417 -7.330 -23.308 1.00 90.38 179 LEU A O 1
ATOM 1459 N N . VAL A 1 180 ? 3.597 -5.906 -22.038 1.00 89.88 180 VAL A N 1
ATOM 1460 C CA . VAL A 1 180 ? 2.615 -5.874 -20.946 1.00 89.88 180 VAL A CA 1
ATOM 1461 C C . VAL A 1 180 ? 1.512 -4.911 -21.384 1.00 89.88 180 VAL A C 1
ATOM 1463 O O . VAL A 1 180 ? 1.790 -3.748 -21.650 1.00 89.88 180 VAL A O 1
ATOM 1466 N N . ASP A 1 181 ? 0.279 -5.388 -21.529 1.00 88.38 181 ASP A N 1
ATOM 1467 C CA . ASP A 1 181 ? -0.852 -4.570 -21.971 1.00 88.38 181 ASP A CA 1
ATOM 1468 C C . ASP A 1 181 ? -1.721 -4.078 -20.799 1.00 88.38 181 ASP A C 1
ATOM 1470 O O . ASP A 1 181 ? -1.558 -4.483 -19.645 1.00 88.38 181 ASP A O 1
ATOM 1474 N N . TYR A 1 182 ? -2.681 -3.200 -21.095 1.00 88.44 182 TYR A N 1
ATOM 1475 C CA . TYR A 1 182 ? -3.581 -2.631 -20.089 1.00 88.44 182 TYR A CA 1
ATOM 1476 C C . TYR A 1 182 ? -4.468 -3.665 -19.386 1.00 88.44 182 TYR A C 1
ATOM 1478 O O . TYR A 1 182 ? -4.877 -3.429 -18.250 1.00 88.44 182 TYR A O 1
ATOM 1486 N N . SER A 1 183 ? -4.777 -4.796 -20.025 1.00 89.75 183 SER A N 1
ATOM 1487 C CA . SER A 1 183 ? -5.586 -5.845 -19.399 1.00 89.75 183 SER A CA 1
ATOM 1488 C C . SER A 1 183 ? -4.806 -6.535 -18.279 1.00 89.75 183 SER A C 1
ATOM 1490 O O . SER A 1 183 ? -5.347 -6.744 -17.191 1.00 89.75 183 SER A O 1
ATOM 1492 N N . ILE A 1 184 ? -3.510 -6.776 -18.507 1.00 92.81 184 ILE A N 1
ATOM 1493 C CA . ILE A 1 184 ? -2.583 -7.294 -17.500 1.00 92.81 184 ILE A CA 1
ATOM 1494 C C . ILE A 1 184 ? -2.445 -6.278 -16.364 1.00 92.81 184 ILE A C 1
ATOM 1496 O O . ILE A 1 184 ? -2.622 -6.645 -15.205 1.00 92.81 184 ILE A O 1
ATOM 1500 N N . LEU A 1 185 ? -2.226 -4.994 -16.679 1.00 92.69 185 LEU A N 1
ATOM 1501 C CA . LEU A 1 185 ? -2.121 -3.936 -15.663 1.00 92.69 185 LEU A CA 1
ATOM 1502 C C . LEU A 1 185 ? -3.373 -3.845 -14.786 1.00 92.69 185 LEU A C 1
ATOM 1504 O O . LEU A 1 185 ? -3.257 -3.805 -13.564 1.00 92.69 185 LEU A O 1
ATOM 1508 N N . LYS A 1 186 ? -4.565 -3.856 -15.397 1.00 91.19 186 LYS A N 1
ATOM 1509 C CA . LYS A 1 186 ? -5.845 -3.797 -14.677 1.00 91.19 186 LYS A CA 1
ATOM 1510 C C . LYS A 1 186 ? -6.004 -4.984 -13.736 1.00 91.19 186 LYS A C 1
ATOM 1512 O O . LYS A 1 186 ? -6.414 -4.818 -12.590 1.00 91.19 186 LYS A O 1
ATOM 1517 N N . TYR A 1 187 ? -5.669 -6.181 -14.210 1.00 92.62 187 TYR A N 1
ATOM 1518 C CA . TYR A 1 187 ? -5.728 -7.384 -13.390 1.00 92.62 187 TYR A CA 1
ATOM 1519 C C . TYR A 1 187 ? -4.742 -7.319 -12.215 1.00 92.62 187 TYR A C 1
ATOM 1521 O O . TYR A 1 187 ? -5.094 -7.659 -11.086 1.00 92.62 187 TYR A O 1
ATOM 1529 N N . THR A 1 188 ? -3.521 -6.834 -12.446 1.00 95.00 188 THR A N 1
ATOM 1530 C CA . THR A 1 188 ? -2.507 -6.686 -11.395 1.00 95.00 188 THR A CA 1
ATOM 1531 C C . THR A 1 188 ? -2.855 -5.596 -10.384 1.00 95.00 188 THR A C 1
ATOM 1533 O O . THR A 1 188 ? -2.618 -5.789 -9.195 1.00 95.00 188 THR A O 1
ATOM 1536 N N . GLU A 1 189 ? -3.465 -4.489 -10.805 1.00 93.25 189 GLU A N 1
ATOM 1537 C CA . GLU A 1 189 ? -3.988 -3.467 -9.890 1.00 93.25 189 GLU A CA 1
ATOM 1538 C C . GLU A 1 189 ? -5.142 -4.014 -9.030 1.00 93.25 189 GLU A C 1
ATOM 1540 O O . GLU A 1 189 ? -5.216 -3.763 -7.829 1.00 93.25 189 GLU A O 1
ATOM 1545 N N . GLN A 1 190 ? -6.046 -4.810 -9.606 1.00 91.19 190 GLN A N 1
ATOM 1546 C CA . GLN A 1 190 ? -7.087 -5.481 -8.821 1.00 91.19 190 GLN A CA 1
ATOM 1547 C C . GLN A 1 190 ? -6.475 -6.438 -7.795 1.00 91.19 190 GLN A C 1
ATOM 1549 O O . GLN A 1 190 ? -6.864 -6.436 -6.626 1.00 91.19 190 GLN A O 1
ATOM 1554 N N . PHE A 1 191 ? -5.480 -7.218 -8.216 1.00 93.06 191 PHE A N 1
ATOM 1555 C CA . PHE A 1 191 ? -4.741 -8.095 -7.322 1.00 93.06 191 PHE A CA 1
ATOM 1556 C C . PHE A 1 191 ? -4.027 -7.317 -6.205 1.00 93.06 191 PHE A C 1
ATOM 1558 O O . PHE A 1 191 ? -4.076 -7.763 -5.062 1.00 93.06 191 PHE A O 1
ATOM 1565 N N . SER A 1 192 ? -3.428 -6.149 -6.478 1.00 94.56 192 SER A N 1
ATOM 1566 C CA . SER A 1 192 ? -2.762 -5.349 -5.438 1.00 94.56 192 SER A CA 1
ATOM 1567 C C . SER A 1 192 ? -3.741 -4.931 -4.336 1.00 94.56 192 SER A C 1
ATOM 1569 O O . SER A 1 192 ? -3.442 -5.090 -3.154 1.00 94.56 192 SER A O 1
ATOM 1571 N N . LYS A 1 193 ? -4.959 -4.510 -4.701 1.00 91.50 193 LYS A N 1
ATOM 1572 C CA . LYS A 1 193 ? -6.023 -4.146 -3.747 1.00 91.50 193 LYS A CA 1
ATOM 1573 C C . LYS A 1 193 ? -6.445 -5.329 -2.871 1.00 91.50 193 LYS A C 1
ATOM 1575 O O . LYS A 1 193 ? -6.587 -5.186 -1.654 1.00 91.50 193 LYS A O 1
ATOM 1580 N N . ILE A 1 194 ? -6.599 -6.503 -3.479 1.00 90.50 194 ILE A N 1
ATOM 1581 C CA . ILE A 1 194 ? -6.978 -7.748 -2.795 1.00 90.50 194 ILE A CA 1
ATOM 1582 C C . ILE A 1 194 ? -5.854 -8.242 -1.882 1.00 90.50 194 ILE A C 1
ATOM 1584 O O . ILE A 1 194 ? -6.110 -8.682 -0.758 1.00 90.50 194 ILE A O 1
ATOM 1588 N N . MET A 1 195 ? -4.606 -8.134 -2.337 1.00 91.88 195 MET A N 1
ATOM 1589 C CA . MET A 1 195 ? -3.421 -8.447 -1.550 1.00 91.88 195 MET A CA 1
ATOM 1590 C C . MET A 1 195 ? -3.371 -7.573 -0.294 1.00 91.88 195 MET A C 1
ATOM 1592 O O . MET A 1 195 ? -3.264 -8.118 0.803 1.00 91.88 195 MET A O 1
ATOM 1596 N N . THR A 1 196 ? -3.532 -6.248 -0.416 1.00 91.00 196 THR A N 1
ATOM 1597 C CA . THR A 1 196 ? -3.576 -5.351 0.751 1.00 91.00 196 THR A CA 1
ATOM 1598 C C . THR A 1 196 ? -4.697 -5.737 1.721 1.00 91.00 196 THR A C 1
ATOM 1600 O O . THR A 1 196 ? -4.467 -5.818 2.930 1.00 91.00 196 THR A O 1
ATOM 1603 N N . TYR A 1 197 ? -5.906 -6.007 1.216 1.00 88.62 197 TYR A N 1
ATOM 1604 C CA . TYR A 1 197 ? -7.032 -6.435 2.050 1.00 88.62 197 TYR A CA 1
ATOM 1605 C C . TYR A 1 197 ? -6.715 -7.717 2.832 1.00 88.62 197 TYR A C 1
ATOM 1607 O O . TYR A 1 197 ? -6.937 -7.782 4.045 1.00 88.62 197 TYR A O 1
ATOM 1615 N N . SER A 1 198 ? -6.132 -8.703 2.150 1.00 86.94 198 SER A N 1
ATOM 1616 C CA . SER A 1 198 ? -5.765 -9.999 2.726 1.00 86.94 198 SER A CA 1
ATOM 1617 C C . SER A 1 198 ? -4.651 -9.870 3.763 1.00 86.94 198 SER A C 1
ATOM 1619 O O . SER A 1 198 ? -4.724 -10.503 4.812 1.00 86.94 198 SER A O 1
ATOM 1621 N N . LEU A 1 199 ? -3.659 -9.000 3.534 1.00 87.38 199 LEU A N 1
ATOM 1622 C CA . LEU A 1 199 ? -2.621 -8.680 4.523 1.00 87.38 199 LEU A CA 1
ATOM 1623 C C . LEU A 1 199 ? -3.226 -8.040 5.781 1.00 87.38 199 LEU A C 1
ATOM 1625 O O . LEU A 1 199 ? -2.914 -8.461 6.897 1.00 87.38 199 LEU A O 1
ATOM 1629 N N . LYS A 1 200 ? -4.147 -7.081 5.614 1.00 84.12 200 LYS A N 1
ATOM 1630 C CA . LYS A 1 200 ? -4.864 -6.447 6.732 1.00 84.12 200 LYS A CA 1
ATOM 1631 C C . LYS A 1 200 ? -5.647 -7.471 7.551 1.00 84.12 200 LYS A C 1
ATOM 1633 O O . LYS A 1 200 ? -5.494 -7.524 8.768 1.00 84.12 200 LYS A O 1
ATOM 1638 N N . HIS A 1 201 ? -6.438 -8.317 6.895 1.00 80.19 201 HIS A N 1
ATOM 1639 C CA . HIS A 1 201 ? -7.291 -9.304 7.571 1.00 80.19 201 HIS A CA 1
ATOM 1640 C C . HIS A 1 201 ? -6.488 -10.462 8.171 1.00 80.19 201 HIS A C 1
ATOM 1642 O O . HIS A 1 201 ? -6.805 -10.940 9.258 1.00 80.19 201 HIS A O 1
ATOM 1648 N N . GLY A 1 202 ? -5.396 -10.855 7.514 1.00 75.94 202 GLY A N 1
ATOM 1649 C CA . GLY A 1 202 ? -4.424 -11.822 8.021 1.00 75.94 202 GLY A CA 1
ATOM 1650 C C . GLY A 1 202 ? -3.601 -11.310 9.206 1.00 75.94 202 GLY A C 1
ATOM 1651 O O . GLY A 1 202 ? -2.804 -12.058 9.764 1.00 75.94 202 GLY A O 1
ATOM 1652 N N . GLY A 1 203 ? -3.788 -10.051 9.614 1.00 76.44 203 GLY A N 1
ATOM 1653 C CA . GLY A 1 203 ? -3.119 -9.464 10.764 1.00 76.44 203 GLY A CA 1
ATOM 1654 C C . GLY A 1 203 ? -1.651 -9.117 10.534 1.00 76.44 203 GLY A C 1
ATOM 1655 O O . GLY A 1 203 ? -0.923 -8.930 11.505 1.00 76.44 203 GLY A O 1
ATOM 1656 N N . TYR A 1 204 ? -1.219 -9.002 9.277 1.00 82.19 204 TYR A N 1
ATOM 1657 C CA . TYR A 1 204 ? 0.153 -8.633 8.921 1.00 82.19 204 TYR A CA 1
ATOM 1658 C C . TYR A 1 204 ? 0.561 -7.275 9.527 1.00 82.19 204 TYR A C 1
ATOM 1660 O O . TYR A 1 204 ? 1.703 -7.108 9.941 1.00 82.19 204 TYR A O 1
ATOM 1668 N N . PHE A 1 205 ? -0.404 -6.362 9.684 1.00 80.75 205 PHE A N 1
ATOM 1669 C CA . PHE A 1 205 ? -0.226 -5.030 10.277 1.00 80.75 205 PHE A CA 1
ATOM 1670 C C . PHE A 1 205 ? -0.551 -4.962 11.790 1.00 80.75 205 PHE A C 1
ATOM 1672 O O . PHE A 1 205 ? -0.667 -3.880 12.359 1.00 80.75 205 PHE A O 1
ATOM 1679 N N . LYS A 1 206 ? -0.754 -6.099 12.484 1.00 69.81 206 LYS A N 1
ATOM 1680 C CA . LYS A 1 206 ? -1.179 -6.107 13.906 1.00 69.81 206 LYS A CA 1
ATOM 1681 C C . LYS A 1 206 ? -0.128 -5.573 14.873 1.00 69.81 206 LYS A C 1
ATOM 1683 O O . LYS A 1 206 ? -0.497 -4.953 15.860 1.00 69.81 206 LYS A O 1
ATOM 1688 N N . ALA A 1 207 ? 1.157 -5.792 14.592 1.00 62.28 207 ALA A N 1
ATOM 1689 C CA . ALA A 1 207 ? 2.257 -5.280 15.418 1.00 62.28 207 ALA A CA 1
ATOM 1690 C C . ALA A 1 207 ? 2.378 -3.740 15.384 1.00 62.28 207 ALA A C 1
ATOM 1692 O O . ALA A 1 207 ? 3.258 -3.174 16.023 1.00 62.28 207 ALA A O 1
ATOM 1693 N N . GLU A 1 208 ? 1.526 -3.081 14.599 1.00 65.12 208 GLU A N 1
ATOM 1694 C CA . GLU A 1 208 ? 1.652 -1.686 14.186 1.00 65.12 208 GLU A CA 1
ATOM 1695 C C . GLU A 1 208 ? 0.450 -0.838 14.649 1.00 65.12 208 GLU A C 1
ATOM 1697 O O . GLU A 1 208 ? 0.456 0.392 14.547 1.00 65.12 208 GLU A O 1
ATOM 1702 N N . ILE A 1 209 ? -0.581 -1.499 15.193 1.00 59.94 209 ILE A N 1
ATOM 1703 C CA . ILE A 1 209 ? -1.645 -0.860 15.965 1.00 59.94 209 ILE A CA 1
ATOM 1704 C C . ILE A 1 209 ? -1.034 -0.594 17.339 1.00 59.94 209 ILE A C 1
ATOM 1706 O O . ILE A 1 209 ? -0.688 -1.538 18.051 1.00 59.94 209 ILE A O 1
ATOM 1710 N N . GLY A 1 210 ? -0.836 0.681 17.690 1.00 59.81 210 GLY A N 1
ATOM 1711 C CA . GLY A 1 210 ? -0.364 1.041 19.024 1.00 59.81 210 GLY A CA 1
ATOM 1712 C C . GLY A 1 210 ? -1.247 0.403 20.095 1.00 59.81 210 GLY A C 1
ATOM 1713 O O . GLY A 1 210 ? -2.425 0.127 19.849 1.00 59.81 210 GLY A O 1
ATOM 1714 N N . ASN A 1 211 ? -0.679 0.163 21.280 1.00 62.59 211 ASN A N 1
ATOM 1715 C CA . ASN A 1 211 ? -1.433 -0.384 22.409 1.00 62.59 211 ASN A CA 1
ATOM 1716 C C . ASN A 1 211 ? -2.770 0.349 22.556 1.00 62.59 211 ASN A C 1
ATOM 1718 O O . ASN A 1 211 ? -2.817 1.573 22.400 1.00 62.59 211 ASN A O 1
ATOM 1722 N N . LYS A 1 212 ? -3.839 -0.408 22.840 1.00 69.62 212 LYS A N 1
ATOM 1723 C CA . LYS A 1 212 ? -5.161 0.162 23.113 1.00 69.62 212 LYS A CA 1
ATOM 1724 C C . LYS A 1 212 ? -4.993 1.293 24.130 1.00 69.62 212 LYS A C 1
ATOM 1726 O O . LYS A 1 212 ? -4.441 1.072 25.207 1.00 69.62 212 LYS A O 1
ATOM 1731 N N . ILE A 1 213 ? -5.412 2.499 23.758 1.00 82.19 213 ILE A N 1
ATOM 1732 C CA . ILE A 1 213 ? -5.480 3.615 24.694 1.00 82.19 213 ILE A CA 1
ATOM 1733 C C . ILE A 1 213 ? -6.736 3.393 25.514 1.00 82.19 213 ILE A C 1
ATOM 1735 O O . ILE A 1 213 ? -7.840 3.363 24.970 1.00 82.19 213 ILE A O 1
ATOM 1739 N N . GLU A 1 214 ? -6.561 3.251 26.818 1.00 87.38 214 GLU A N 1
ATOM 1740 C CA . GLU A 1 214 ? -7.671 3.342 27.748 1.00 87.38 214 GLU A CA 1
ATOM 1741 C C . GLU A 1 214 ? -8.009 4.820 27.957 1.00 87.38 214 GLU A C 1
ATOM 1743 O O . GLU A 1 214 ? -7.158 5.624 28.345 1.00 87.38 214 GLU A O 1
ATOM 1748 N N . HIS A 1 215 ? -9.249 5.188 27.656 1.00 89.94 215 HIS A N 1
ATOM 1749 C CA . HIS A 1 215 ? -9.777 6.522 27.888 1.00 89.94 215 HIS A CA 1
ATOM 1750 C C . HIS A 1 215 ? -10.968 6.434 28.840 1.00 89.94 215 HIS A C 1
ATOM 1752 O O . HIS A 1 215 ? -12.061 6.023 28.450 1.00 89.94 215 HIS A O 1
ATOM 1758 N N . GLU A 1 216 ? -10.742 6.804 30.099 1.00 91.50 216 GLU A N 1
ATOM 1759 C CA . GLU A 1 216 ? -11.799 6.924 31.100 1.00 91.50 216 GLU A CA 1
ATOM 1760 C C . GLU A 1 216 ? -12.599 8.210 30.863 1.00 91.50 216 GLU A C 1
ATOM 1762 O O . GLU A 1 216 ? -12.035 9.299 30.747 1.00 91.50 216 GLU A O 1
ATOM 1767 N N . THR A 1 217 ? -13.924 8.092 30.838 1.00 92.25 217 THR A N 1
ATOM 1768 C CA . THR A 1 217 ? -14.834 9.237 30.811 1.00 92.25 217 THR A CA 1
ATOM 1769 C C . THR A 1 217 ? -16.114 8.972 31.610 1.00 92.25 217 THR A C 1
ATOM 1771 O O . THR A 1 217 ? -16.327 7.898 32.177 1.00 92.25 217 THR A O 1
ATOM 1774 N N . LYS A 1 218 ? -16.980 9.982 31.685 1.00 92.38 218 LYS A N 1
ATOM 1775 C CA . LYS A 1 218 ? -18.241 9.990 32.420 1.00 92.38 218 LYS A CA 1
ATOM 1776 C C . LYS A 1 218 ? -19.417 9.590 31.535 1.00 92.38 218 LYS A C 1
ATOM 1778 O O . LYS A 1 218 ? -19.596 10.095 30.426 1.00 92.38 218 LYS A O 1
ATOM 1783 N N . MET A 1 219 ? -20.266 8.721 32.071 1.00 94.31 219 MET A N 1
ATOM 1784 C CA . MET A 1 219 ? -21.534 8.341 31.459 1.00 94.31 219 MET A CA 1
ATOM 1785 C C . MET A 1 219 ? -22.557 9.469 31.637 1.00 94.31 219 MET A C 1
ATOM 1787 O O . MET A 1 219 ? -22.800 9.912 32.754 1.00 94.31 219 MET A O 1
ATOM 1791 N N . PHE A 1 220 ? -23.169 9.928 30.549 1.00 93.88 220 PHE A N 1
ATOM 1792 C CA . PHE A 1 220 ? -24.233 10.933 30.577 1.00 93.88 220 PHE A CA 1
ATOM 1793 C C . PHE A 1 220 ? -25.603 10.291 30.810 1.00 93.88 220 PHE A C 1
ATOM 1795 O O . PHE A 1 220 ? -26.357 10.684 31.701 1.00 93.88 220 PHE A O 1
ATOM 1802 N N . ASP A 1 221 ? -25.917 9.274 30.009 1.00 94.00 221 ASP A N 1
ATOM 1803 C CA . ASP A 1 221 ? -27.167 8.531 30.081 1.00 94.00 221 ASP A CA 1
ATOM 1804 C C . ASP A 1 221 ? -26.937 7.054 29.731 1.00 94.00 221 ASP A C 1
ATOM 1806 O O . ASP A 1 221 ? -25.933 6.704 29.101 1.00 94.00 221 ASP A O 1
ATOM 1810 N N . ILE A 1 222 ? -27.866 6.188 30.135 1.00 94.94 222 ILE A N 1
ATOM 1811 C CA . ILE A 1 222 ? -27.819 4.755 29.837 1.00 94.94 222 ILE A CA 1
ATOM 1812 C C . ILE A 1 222 ? -29.206 4.158 29.617 1.00 94.94 222 ILE A C 1
ATOM 1814 O O . ILE A 1 222 ? -30.212 4.605 30.165 1.00 94.94 222 ILE A O 1
ATOM 1818 N N . SER A 1 223 ? -29.235 3.110 28.805 1.00 93.25 223 SER A N 1
ATOM 1819 C CA . SER A 1 223 ? -30.335 2.170 28.627 1.00 93.25 223 SER A CA 1
ATOM 1820 C C . SER A 1 223 ? -29.767 0.760 28.411 1.00 93.25 223 SER A C 1
ATOM 1822 O O . SER A 1 223 ? -28.581 0.625 28.099 1.00 93.25 223 SER A O 1
ATOM 1824 N N . PRO A 1 224 ? -30.590 -0.297 28.471 1.00 89.25 224 PRO A N 1
ATOM 1825 C CA . PRO A 1 224 ? -30.153 -1.653 28.141 1.00 89.25 224 PRO A CA 1
ATOM 1826 C C . PRO A 1 224 ? -29.623 -1.816 26.710 1.00 89.25 224 PRO A C 1
ATOM 1828 O O . PRO A 1 224 ? -28.883 -2.752 26.439 1.00 89.25 224 PRO A O 1
ATOM 1831 N N . GLY A 1 225 ? -29.983 -0.914 25.787 1.00 90.19 225 GLY A N 1
ATOM 1832 C CA . GLY A 1 225 ? -29.530 -0.954 24.391 1.00 90.19 225 GLY A CA 1
ATOM 1833 C C . GLY A 1 225 ? -28.318 -0.072 24.076 1.00 90.19 225 GLY A C 1
ATOM 1834 O O . GLY A 1 225 ? -27.860 -0.060 22.935 1.00 90.19 225 GLY A O 1
ATOM 1835 N N . GLY A 1 226 ? -27.816 0.712 25.031 1.00 94.50 226 GLY A N 1
ATOM 1836 C CA . GLY A 1 226 ? -26.702 1.627 24.786 1.00 94.50 226 GLY A CA 1
ATOM 1837 C C . GLY A 1 226 ? -26.625 2.783 25.773 1.00 94.50 226 GLY A C 1
ATOM 1838 O O . GLY A 1 226 ? -27.509 2.966 26.610 1.00 94.50 226 GLY A O 1
ATOM 1839 N N . LEU A 1 227 ? -25.588 3.604 25.631 1.00 96.06 227 LEU A N 1
ATOM 1840 C CA . LEU A 1 227 ? -25.274 4.713 26.535 1.00 96.06 227 LEU A CA 1
ATOM 1841 C C . LEU A 1 227 ? -24.850 5.966 25.771 1.00 96.06 227 LEU A C 1
ATOM 1843 O O . LEU A 1 227 ? -24.611 5.915 24.563 1.00 96.06 227 LEU A O 1
ATOM 1847 N N . SER A 1 228 ? -24.785 7.093 26.467 1.00 95.25 228 SER A N 1
ATOM 1848 C CA . SER A 1 228 ? -24.110 8.300 25.991 1.00 95.25 228 SER A CA 1
ATOM 1849 C C . SER A 1 228 ? -23.006 8.679 26.976 1.00 95.25 228 SER A C 1
ATOM 1851 O O . SER A 1 228 ? -23.178 8.495 28.181 1.00 95.25 228 SER A O 1
ATOM 1853 N N . ILE A 1 229 ? -21.899 9.235 26.490 1.00 94.81 229 ILE A N 1
ATOM 1854 C CA . ILE A 1 229 ? -20.797 9.757 27.319 1.00 94.81 229 ILE A CA 1
ATOM 1855 C C . ILE A 1 229 ? -20.625 11.252 27.101 1.00 94.81 229 ILE A C 1
ATOM 1857 O O . ILE A 1 229 ? -20.944 11.764 26.025 1.00 94.81 229 ILE A O 1
ATOM 1861 N N . LEU A 1 230 ? -20.085 11.923 28.113 1.00 89.56 230 LEU A N 1
ATOM 1862 C CA . LEU A 1 230 ? -19.557 13.276 27.981 1.00 89.56 230 LEU A CA 1
ATOM 1863 C C . LEU A 1 230 ? -18.109 13.214 27.494 1.00 89.56 230 LEU A C 1
ATOM 1865 O O . LEU A 1 230 ? -17.386 12.259 27.781 1.00 89.56 230 LEU A O 1
ATOM 1869 N N . SER A 1 231 ? -17.692 14.220 26.739 1.00 85.06 231 SER A N 1
ATOM 1870 C CA . SER A 1 231 ? -16.295 14.416 26.382 1.00 85.06 231 SER A CA 1
ATOM 1871 C C . SER A 1 231 ? -15.903 15.866 26.576 1.00 85.06 231 SER A C 1
ATOM 1873 O O . SER A 1 231 ? -16.610 16.773 26.126 1.00 85.06 231 SER A O 1
ATOM 1875 N N . ASP A 1 232 ? -14.742 16.035 27.197 1.00 73.06 232 ASP A N 1
ATOM 1876 C CA . ASP A 1 232 ? -14.224 17.321 27.648 1.00 73.06 232 ASP A CA 1
ATOM 1877 C C . ASP A 1 232 ? -12.995 17.742 26.805 1.00 73.06 232 ASP A C 1
ATOM 1879 O O . ASP A 1 232 ? -12.323 18.720 27.124 1.00 73.06 232 ASP A O 1
ATOM 1883 N N . GLY A 1 233 ? -12.655 16.995 25.741 1.00 71.75 233 GLY A N 1
ATOM 1884 C CA . GLY A 1 233 ? -11.435 17.219 24.960 1.00 71.75 233 GLY A CA 1
ATOM 1885 C C . GLY A 1 233 ? -11.444 16.620 23.546 1.00 71.75 233 GLY A C 1
ATOM 1886 O O . GLY A 1 233 ? -12.352 15.869 23.188 1.00 71.75 233 GLY A O 1
ATOM 1887 N N . PRO A 1 234 ? -10.412 16.926 22.735 1.00 74.94 234 PRO A N 1
ATOM 1888 C CA . PRO A 1 234 ? -10.390 16.621 21.300 1.00 74.94 234 PRO A CA 1
ATOM 1889 C C . PRO A 1 234 ? -10.149 15.139 20.976 1.00 74.94 234 PRO A C 1
ATOM 1891 O O . PRO A 1 234 ? -10.390 14.710 19.853 1.00 74.94 234 PRO A O 1
ATOM 1894 N N . LEU A 1 235 ? -9.706 14.326 21.944 1.00 79.69 235 LEU A N 1
ATOM 1895 C CA . LEU A 1 235 ? -9.275 12.945 21.693 1.00 79.69 235 LEU A CA 1
ATOM 1896 C C . LEU A 1 235 ? -10.354 12.093 21.010 1.00 79.69 235 LEU A C 1
ATOM 1898 O O . LEU A 1 235 ? -10.058 11.383 20.054 1.00 79.69 235 LEU A O 1
ATOM 1902 N N . LEU A 1 236 ? -11.595 12.139 21.502 1.00 83.25 236 LEU A N 1
ATOM 1903 C CA . LEU A 1 236 ? -12.680 11.340 20.925 1.00 83.25 236 LEU A CA 1
ATOM 1904 C C . LEU A 1 236 ? -13.082 11.836 19.538 1.00 83.25 236 LEU A C 1
ATOM 1906 O O . LEU A 1 236 ? -13.468 11.033 18.698 1.00 83.25 236 LEU A O 1
ATOM 1910 N N . GLU A 1 237 ? -12.950 13.134 19.288 1.00 80.44 237 GLU A N 1
ATOM 1911 C CA . GLU A 1 237 ? -13.224 13.727 17.982 1.00 80.44 237 GLU A CA 1
ATOM 1912 C C . GLU A 1 237 ? -12.185 13.306 16.936 1.00 80.44 237 GLU A C 1
ATOM 1914 O O . GLU A 1 237 ? -12.538 13.020 15.797 1.00 80.44 237 GLU A O 1
ATOM 1919 N N . GLU A 1 238 ? -10.918 13.190 17.335 1.00 77.69 238 GLU A N 1
ATOM 1920 C CA . GLU A 1 238 ? -9.838 12.713 16.465 1.00 77.69 238 GLU A CA 1
ATOM 1921 C C . GLU A 1 238 ? -9.881 11.197 16.220 1.00 77.69 238 GLU A C 1
ATOM 1923 O O . GLU A 1 238 ? -9.390 10.716 15.196 1.00 77.69 238 GLU A O 1
ATOM 1928 N N . LYS A 1 239 ? -10.403 10.427 17.183 1.00 79.62 239 LYS A N 1
ATOM 1929 C CA . LYS A 1 239 ? -10.289 8.961 17.206 1.00 79.62 239 LYS A CA 1
ATOM 1930 C C . LYS A 1 239 ? -11.552 8.210 16.817 1.00 79.62 239 LYS A C 1
ATOM 1932 O O . LYS A 1 239 ? -11.431 7.032 16.493 1.00 79.62 239 LYS A O 1
ATOM 1937 N N . LEU A 1 240 ? -12.727 8.835 16.878 1.00 82.44 240 LEU A N 1
ATOM 1938 C CA . LEU A 1 240 ? -13.997 8.166 16.605 1.00 82.44 240 LEU A CA 1
ATOM 1939 C C . LEU A 1 240 ? -14.613 8.625 15.286 1.00 82.44 240 LEU A C 1
ATOM 1941 O O . LEU A 1 240 ? -14.950 9.793 15.102 1.00 82.44 240 LEU A O 1
ATOM 1945 N N . THR A 1 241 ? -14.872 7.663 14.411 1.00 82.06 241 THR A N 1
ATOM 1946 C CA . THR A 1 241 ? -15.687 7.820 13.206 1.00 82.06 241 THR A CA 1
ATOM 1947 C C . THR A 1 241 ? -17.042 7.160 13.427 1.00 82.06 241 THR A C 1
ATOM 1949 O O . THR A 1 241 ? -17.125 6.084 14.018 1.00 82.06 241 THR A O 1
ATOM 1952 N N . ILE A 1 242 ? -18.130 7.799 12.979 1.00 80.50 242 ILE A N 1
ATOM 1953 C CA . ILE A 1 242 ? -19.473 7.195 13.039 1.00 80.50 242 ILE A CA 1
ATOM 1954 C C . ILE A 1 242 ? -19.412 5.774 12.468 1.00 80.50 242 ILE A C 1
ATOM 1956 O O . ILE A 1 242 ? -18.759 5.539 11.457 1.00 80.50 242 ILE A O 1
ATOM 1960 N N . ASP A 1 243 ? -20.114 4.857 13.128 1.00 77.44 243 ASP A N 1
ATOM 1961 C CA . ASP A 1 243 ? -20.134 3.417 12.888 1.00 77.44 243 ASP A CA 1
ATOM 1962 C C . ASP A 1 243 ? -18.933 2.608 13.402 1.00 77.44 243 ASP A C 1
ATOM 1964 O O . ASP A 1 243 ? -18.966 1.378 13.289 1.00 77.44 243 ASP A O 1
ATOM 1968 N N . ASP A 1 244 ? -17.946 3.237 14.046 1.00 81.44 244 ASP A N 1
ATOM 1969 C CA . ASP A 1 244 ? -16.854 2.520 14.710 1.00 81.44 244 ASP A CA 1
ATOM 1970 C C . ASP A 1 244 ? -17.368 1.593 15.819 1.00 81.44 244 ASP A C 1
ATOM 1972 O O . ASP A 1 244 ? -18.221 1.959 16.634 1.00 81.44 244 ASP A O 1
ATOM 1976 N N . ASN A 1 245 ? -16.798 0.388 15.876 1.00 85.00 245 ASN A N 1
ATOM 1977 C CA . ASN A 1 245 ? -17.028 -0.566 16.955 1.00 85.00 245 ASN A CA 1
ATOM 1978 C C . ASN A 1 245 ? -15.939 -0.400 18.019 1.00 85.00 245 ASN A C 1
ATOM 1980 O O . ASN A 1 245 ? -14.753 -0.504 17.718 1.00 85.00 245 ASN A O 1
ATOM 1984 N N . ILE A 1 246 ? -16.344 -0.176 19.264 1.00 89.94 246 ILE A N 1
ATOM 1985 C CA . ILE A 1 246 ? -15.469 0.167 20.382 1.00 89.94 246 ILE A CA 1
ATOM 1986 C C . ILE A 1 246 ? -15.781 -0.767 21.542 1.00 89.94 246 ILE A C 1
ATOM 1988 O O . ILE A 1 246 ? -16.935 -0.915 21.953 1.00 89.94 246 ILE A O 1
ATOM 1992 N N . GLU A 1 247 ? -14.744 -1.394 22.082 1.00 91.88 247 GLU A N 1
ATOM 1993 C CA . GLU A 1 247 ? -14.847 -2.102 23.352 1.00 91.88 247 GLU A CA 1
ATOM 1994 C C . GLU A 1 247 ? -14.914 -1.085 24.492 1.00 91.88 247 GLU A C 1
ATOM 1996 O O . GLU A 1 247 ? -14.145 -0.119 24.532 1.00 91.88 247 GLU A O 1
ATOM 2001 N N . MET A 1 248 ? -15.834 -1.307 25.425 1.00 94.56 248 MET A N 1
ATOM 2002 C CA . MET A 1 248 ? -16.016 -0.452 26.590 1.00 94.56 248 MET A CA 1
ATOM 2003 C C . MET A 1 248 ? -16.146 -1.289 27.855 1.00 94.56 248 MET A C 1
ATOM 2005 O O . MET A 1 248 ? -16.760 -2.355 27.846 1.00 94.56 248 MET A O 1
ATOM 2009 N N . GLU A 1 249 ? -15.628 -0.769 28.960 1.00 96.12 249 GLU A N 1
ATOM 2010 C CA . GLU A 1 249 ? -15.905 -1.274 30.301 1.00 96.12 249 GLU A CA 1
ATOM 2011 C C . GLU A 1 249 ? -16.758 -0.254 31.057 1.00 96.12 249 GLU A C 1
ATOM 2013 O O . GLU A 1 249 ? -16.336 0.876 31.302 1.00 96.12 249 GLU A O 1
ATOM 2018 N N . LEU A 1 250 ? -17.978 -0.649 31.413 1.00 95.31 250 LEU A N 1
ATOM 2019 C CA . LEU A 1 250 ? -18.888 0.155 32.218 1.00 95.31 250 LEU A CA 1
ATOM 2020 C C . LEU A 1 250 ? -18.592 -0.112 33.691 1.00 95.31 250 LEU A C 1
ATOM 2022 O O . LEU A 1 250 ? -18.696 -1.252 34.151 1.00 95.31 250 LEU A O 1
ATOM 2026 N N . ASN A 1 251 ? -18.254 0.939 34.428 1.00 93.44 251 ASN A N 1
ATOM 2027 C CA . ASN A 1 251 ? -17.875 0.849 35.829 1.00 93.44 251 ASN A CA 1
ATOM 2028 C C . ASN A 1 251 ? -19.034 1.318 36.718 1.00 93.44 251 ASN A C 1
ATOM 2030 O O . ASN A 1 251 ? -19.276 2.518 36.880 1.00 93.44 251 ASN A O 1
ATOM 2034 N N . PHE A 1 252 ? -19.738 0.356 37.315 1.00 90.12 252 PHE A N 1
ATOM 2035 C CA . PHE A 1 252 ? -20.695 0.579 38.397 1.00 90.12 252 PHE A CA 1
ATOM 2036 C C . PHE A 1 252 ? -20.039 0.205 39.733 1.00 90.12 252 PHE A C 1
ATOM 2038 O O . PHE A 1 252 ? -19.192 -0.682 39.768 1.00 90.12 252 PHE A O 1
ATOM 2045 N N . GLU A 1 253 ? -20.454 0.836 40.837 1.00 82.69 253 GLU A N 1
ATOM 2046 C CA . GLU A 1 253 ? -19.833 0.704 42.176 1.00 82.69 253 GLU A CA 1
ATOM 2047 C C . GLU A 1 253 ? -19.429 -0.733 42.555 1.00 82.69 253 GLU A C 1
ATOM 2049 O O . GLU A 1 253 ? -18.318 -0.956 43.025 1.00 82.69 253 GLU A O 1
ATOM 2054 N N . ASN A 1 254 ? -20.296 -1.714 42.282 1.00 86.25 254 ASN A N 1
ATOM 2055 C CA . ASN A 1 254 ? -20.086 -3.116 42.662 1.00 86.25 254 ASN A CA 1
ATOM 2056 C C . ASN A 1 254 ? -19.921 -4.061 41.460 1.00 86.25 254 ASN A C 1
ATOM 2058 O O . ASN A 1 254 ? -19.926 -5.279 41.640 1.00 86.25 254 ASN A O 1
ATOM 2062 N N . LYS A 1 255 ? -19.868 -3.539 40.226 1.00 91.25 255 LYS A N 1
ATOM 2063 C CA . LYS A 1 255 ? -19.859 -4.376 39.020 1.00 91.25 255 LYS A CA 1
ATOM 2064 C C . LYS A 1 255 ? -19.2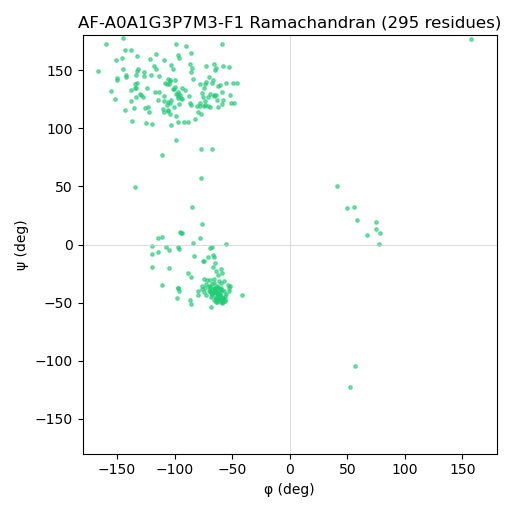12 -3.675 37.832 1.00 91.25 255 LYS A C 1
ATOM 2066 O O . LYS A 1 255 ? -19.587 -2.561 37.474 1.00 91.25 255 LYS A O 1
ATOM 2071 N N . LYS A 1 256 ? -18.313 -4.397 37.170 1.00 93.62 256 LYS A N 1
ATOM 2072 C CA . LYS A 1 256 ? -17.767 -4.035 35.863 1.00 93.62 256 LYS A CA 1
ATOM 2073 C C . LYS A 1 256 ? -18.482 -4.825 34.779 1.00 93.62 256 LYS A C 1
ATOM 2075 O O . LYS A 1 256 ? -18.716 -6.019 34.955 1.00 93.62 256 LYS A O 1
ATOM 2080 N N . ILE A 1 257 ? -18.848 -4.157 33.691 1.00 94.69 257 ILE A N 1
ATOM 2081 C CA . ILE A 1 257 ? -19.542 -4.773 32.557 1.00 94.69 257 ILE A CA 1
ATOM 2082 C C . ILE A 1 257 ? -18.756 -4.473 31.287 1.00 94.69 257 ILE A C 1
ATOM 2084 O O . ILE A 1 257 ? -18.636 -3.314 30.897 1.00 94.69 257 ILE A O 1
ATOM 2088 N N . SER A 1 258 ? -18.250 -5.511 30.628 1.00 93.25 258 SER A N 1
ATOM 2089 C CA . SER A 1 258 ? -17.588 -5.377 29.331 1.00 93.25 258 SER A CA 1
ATOM 2090 C C . SER A 1 258 ? -18.616 -5.459 28.206 1.00 93.25 258 SER A C 1
ATOM 2092 O O . SER A 1 258 ? -19.400 -6.405 28.142 1.00 93.25 258 SER A O 1
ATOM 2094 N N . VAL A 1 259 ? -18.604 -4.481 27.302 1.00 94.00 259 VAL A N 1
ATOM 2095 C CA . VAL A 1 259 ? -19.506 -4.421 26.146 1.00 94.00 259 VAL A CA 1
ATOM 2096 C C . VAL A 1 259 ? -18.741 -4.102 24.868 1.00 94.00 259 VAL A C 1
ATOM 2098 O O . VAL A 1 259 ? -17.755 -3.365 24.882 1.00 94.00 259 VAL A O 1
ATOM 2101 N N . LEU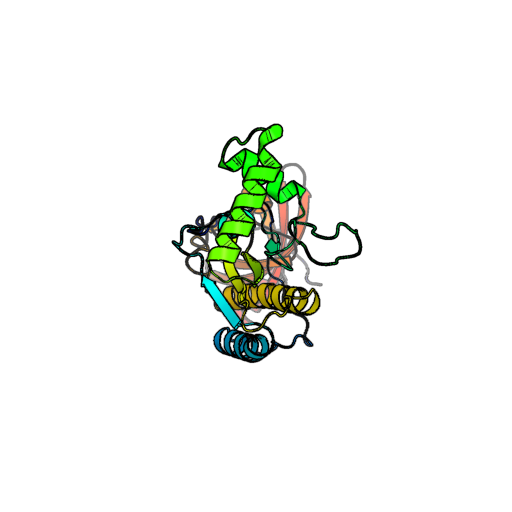 A 1 260 ? -19.232 -4.620 23.743 1.00 90.88 260 LEU A N 1
ATOM 2102 C CA . LEU A 1 260 ? -18.877 -4.101 22.424 1.00 90.88 260 LEU A CA 1
ATOM 2103 C C . LEU A 1 260 ? -19.974 -3.139 21.980 1.00 90.88 260 LEU A C 1
ATOM 2105 O O . LEU A 1 260 ? -21.146 -3.518 21.934 1.00 90.88 260 LEU A O 1
ATOM 2109 N N . SER A 1 261 ? -19.591 -1.923 21.616 1.00 92.50 261 SER A N 1
ATOM 2110 C CA . SER A 1 261 ? -20.514 -0.835 21.310 1.00 92.50 261 SER A CA 1
ATOM 2111 C C . SER A 1 261 ? -20.231 -0.231 19.941 1.00 92.50 261 SER A C 1
ATOM 2113 O O . SER A 1 261 ? -19.078 -0.093 19.560 1.00 92.50 261 SER A O 1
ATOM 2115 N N . LYS A 1 262 ? -21.267 0.190 19.218 1.00 90.94 262 LYS A N 1
ATOM 2116 C CA . LYS A 1 262 ? -21.148 0.968 17.982 1.00 90.94 262 LYS A CA 1
ATOM 2117 C C . LYS A 1 262 ? -21.311 2.448 18.283 1.00 90.94 262 LYS A C 1
ATOM 2119 O O . LYS A 1 262 ? -22.287 2.818 18.937 1.00 90.94 262 LYS A O 1
ATOM 2124 N N . TYR A 1 263 ? -20.422 3.294 17.784 1.00 92.38 263 TYR A N 1
ATOM 2125 C CA . TYR A 1 263 ? -20.611 4.740 17.802 1.00 92.38 263 TYR A CA 1
ATOM 2126 C C . TYR A 1 263 ? -21.665 5.145 16.768 1.00 92.38 263 TYR A C 1
ATOM 2128 O O . TYR A 1 263 ? -21.507 4.869 15.584 1.00 92.38 263 TYR A O 1
ATOM 2136 N N . VAL A 1 264 ? -22.763 5.775 17.198 1.00 93.56 264 VAL A N 1
ATOM 2137 C CA . VAL A 1 264 ? -23.923 6.024 16.317 1.00 93.56 264 VAL A CA 1
ATOM 2138 C C . VAL A 1 264 ? -24.273 7.496 16.132 1.00 93.56 264 VAL A C 1
ATOM 2140 O O . VAL A 1 264 ? -25.000 7.821 15.197 1.00 93.56 264 VAL A O 1
ATOM 2143 N N . ARG A 1 265 ? -23.820 8.398 17.014 1.00 90.38 265 ARG A N 1
ATOM 2144 C CA . ARG A 1 265 ? -24.129 9.836 16.899 1.00 90.38 265 ARG A CA 1
ATOM 2145 C C . ARG A 1 265 ? -23.265 10.726 17.787 1.00 90.38 265 ARG A C 1
ATOM 2147 O O . ARG A 1 265 ? -22.978 10.355 18.923 1.00 90.38 265 ARG A O 1
ATOM 2154 N N . LYS A 1 266 ? -23.022 11.952 17.320 1.00 91.44 266 LYS A N 1
ATOM 2155 C CA . LYS A 1 266 ? -22.507 13.096 18.092 1.00 91.44 266 LYS A CA 1
ATOM 2156 C C . LYS A 1 266 ? -23.635 14.096 18.345 1.00 91.44 266 LYS A C 1
ATOM 2158 O O . LYS A 1 266 ? -24.455 14.321 17.455 1.00 91.44 266 LYS A O 1
ATOM 2163 N N . GLN A 1 267 ? -23.674 14.713 19.519 1.00 88.62 267 GLN A N 1
ATOM 2164 C CA . GLN A 1 267 ? -24.534 15.859 19.814 1.00 88.62 267 GLN A CA 1
ATOM 2165 C C . GLN A 1 267 ? -23.733 16.931 20.545 1.00 88.62 267 GLN A C 1
ATOM 2167 O O . GLN A 1 267 ? -22.960 16.623 21.447 1.00 88.62 267 GLN A O 1
ATOM 2172 N N . GLU A 1 268 ? -23.944 18.189 20.183 1.00 82.62 268 GLU A N 1
ATOM 2173 C CA . GLU A 1 268 ? -23.335 19.329 20.868 1.00 82.62 268 GLU A CA 1
ATOM 2174 C C . GLU A 1 268 ? -24.339 19.894 21.872 1.00 82.62 268 GLU A C 1
ATOM 2176 O O . GLU A 1 268 ? -25.493 20.160 21.524 1.00 82.62 268 GLU A O 1
ATOM 2181 N N . LYS A 1 269 ? -23.930 20.047 23.136 1.00 76.00 269 LYS A N 1
ATOM 2182 C CA . LYS A 1 269 ? -24.784 20.623 24.178 1.00 76.00 269 LYS A CA 1
ATOM 2183 C C . LYS A 1 269 ? -23.983 21.598 25.036 1.00 76.00 269 LYS A C 1
ATOM 2185 O O . LYS A 1 269 ? -23.209 21.190 25.899 1.00 76.00 269 LYS A O 1
ATOM 2190 N N . LEU A 1 270 ? -24.233 22.894 24.834 1.00 74.56 270 LEU A N 1
ATOM 2191 C CA . LEU A 1 270 ? -23.522 24.002 25.487 1.00 74.56 270 LEU A CA 1
ATOM 2192 C C . LEU A 1 270 ? -22.004 23.932 25.235 1.00 74.56 270 LEU A C 1
ATOM 2194 O O . LEU A 1 270 ? -21.566 24.265 24.142 1.00 74.56 270 LEU A O 1
ATOM 2198 N N . LEU A 1 271 ? -21.230 23.507 26.239 1.00 68.56 271 LEU A N 1
ATOM 2199 C CA . LEU A 1 271 ? -19.765 23.397 26.213 1.00 68.56 271 LEU A CA 1
ATOM 2200 C C . LEU A 1 271 ? -19.270 21.948 26.080 1.00 68.56 271 LEU A C 1
ATOM 2202 O O . LEU A 1 271 ? -18.070 21.734 25.956 1.00 68.56 271 LEU A O 1
ATOM 2206 N N . ASN A 1 272 ? -20.177 20.965 26.103 1.00 77.12 272 ASN A N 1
ATOM 2207 C CA . ASN A 1 272 ? -19.827 19.548 26.110 1.00 77.12 272 ASN A CA 1
ATOM 2208 C C . ASN A 1 272 ? -20.267 18.858 24.817 1.00 77.12 272 ASN A C 1
ATOM 2210 O O . ASN A 1 272 ? -21.345 19.124 24.269 1.00 77.12 272 ASN A O 1
ATOM 2214 N N . LEU A 1 273 ? -19.449 17.904 24.380 1.00 87.12 273 LEU A N 1
ATOM 2215 C CA . LEU A 1 273 ? -19.786 16.979 23.308 1.00 87.12 273 LEU A CA 1
ATOM 2216 C C . LEU A 1 273 ? -20.344 15.686 23.908 1.00 87.12 273 LEU A C 1
ATOM 2218 O O . LEU A 1 273 ? -19.737 15.087 24.795 1.00 87.12 273 LEU A O 1
ATOM 2222 N N . ILE A 1 274 ? -21.504 15.254 23.417 1.00 91.31 274 ILE A N 1
ATOM 2223 C CA . ILE A 1 274 ? -22.165 14.014 23.824 1.00 91.31 274 ILE A CA 1
ATOM 2224 C C . ILE A 1 274 ? -22.014 12.989 22.702 1.00 91.31 274 ILE A C 1
ATOM 2226 O O . ILE A 1 274 ? -22.512 13.189 21.591 1.00 91.31 274 ILE A O 1
ATOM 2230 N N . TYR A 1 275 ? -21.372 11.865 23.007 1.00 94.56 275 TYR A N 1
ATOM 2231 C CA . TYR A 1 275 ? -21.188 10.757 22.069 1.00 94.56 275 TYR A CA 1
ATOM 2232 C C . TYR A 1 275 ? -22.130 9.617 22.447 1.00 94.56 275 TYR A C 1
ATOM 2234 O O . TYR A 1 275 ? -22.116 9.139 23.581 1.00 94.56 275 TYR A O 1
ATOM 2242 N N . GLY A 1 276 ? -22.980 9.205 21.507 1.00 95.06 276 GLY A N 1
ATOM 2243 C CA . GLY A 1 276 ? -23.970 8.152 21.699 1.00 95.06 276 GLY A CA 1
ATOM 2244 C C . GLY A 1 276 ? -23.518 6.825 21.107 1.00 95.06 276 GLY A C 1
ATOM 2245 O O . GLY A 1 276 ? -23.105 6.765 19.946 1.00 95.06 276 GLY A O 1
ATOM 2246 N N . PHE A 1 277 ? -23.682 5.759 21.886 1.00 96.00 277 PHE A N 1
ATOM 2247 C CA . PHE A 1 277 ? -23.295 4.403 21.521 1.00 96.00 277 PHE A CA 1
ATOM 2248 C C . PHE A 1 277 ? -24.456 3.421 21.666 1.00 96.00 277 PHE A C 1
ATOM 2250 O O . PHE A 1 277 ? -25.323 3.574 22.530 1.00 96.00 277 PHE A O 1
ATOM 2257 N N . MET A 1 278 ? -24.453 2.400 20.815 1.00 95.25 278 MET A N 1
ATOM 2258 C CA . MET A 1 278 ? -25.394 1.281 20.834 1.00 95.25 278 MET A CA 1
ATOM 2259 C C . MET A 1 278 ? -24.649 -0.003 21.190 1.00 95.25 278 MET A C 1
ATOM 2261 O O . MET A 1 278 ? -23.627 -0.291 20.576 1.00 95.25 278 MET A O 1
ATOM 2265 N N . PHE A 1 279 ? -25.151 -0.789 22.141 1.00 94.25 279 PHE A N 1
ATOM 2266 C CA . PHE A 1 279 ? -24.538 -2.077 22.468 1.00 94.25 279 PHE A CA 1
ATOM 2267 C C . PHE A 1 279 ? -24.783 -3.077 21.335 1.00 94.25 279 PHE A C 1
ATOM 2269 O O . PHE A 1 279 ? -25.915 -3.288 20.906 1.00 94.25 279 PHE A O 1
ATOM 2276 N N . ILE A 1 280 ? -23.702 -3.677 20.845 1.00 91.12 280 ILE A N 1
ATOM 2277 C CA . ILE A 1 280 ? -23.708 -4.750 19.844 1.00 91.12 280 ILE A CA 1
ATOM 2278 C C . ILE A 1 280 ? -23.624 -6.102 20.547 1.00 91.12 280 ILE A C 1
ATOM 2280 O O . ILE A 1 280 ? -24.274 -7.058 20.134 1.00 91.12 280 ILE A O 1
ATOM 2284 N N . ASN A 1 281 ? -22.808 -6.178 21.602 1.00 88.88 281 ASN A N 1
ATOM 2285 C CA . ASN A 1 281 ? -22.621 -7.386 22.390 1.00 88.88 281 ASN A CA 1
ATOM 2286 C C . ASN A 1 281 ? -22.576 -7.046 23.884 1.00 88.88 281 ASN A C 1
ATOM 2288 O O . ASN A 1 281 ? -21.748 -6.240 24.314 1.00 88.88 281 ASN A O 1
ATOM 2292 N N . ILE A 1 282 ? -23.472 -7.671 24.642 1.00 91.81 282 ILE A N 1
ATOM 2293 C CA . ILE A 1 282 ? -23.599 -7.598 26.097 1.00 91.81 282 ILE A CA 1
ATOM 2294 C C . ILE A 1 282 ? -24.171 -8.936 26.582 1.00 91.81 282 ILE A C 1
ATOM 2296 O O . ILE A 1 282 ? -25.025 -9.518 25.908 1.00 91.81 282 ILE A O 1
ATOM 2300 N N . SER A 1 283 ? -23.700 -9.444 27.723 1.00 91.75 283 SER A N 1
ATOM 2301 C CA . SER A 1 283 ? -24.239 -10.684 28.294 1.00 91.75 283 SER A CA 1
ATOM 2302 C C . SER A 1 283 ? -25.697 -10.500 28.741 1.00 91.75 283 SER A C 1
ATOM 2304 O O . SER A 1 283 ? -26.137 -9.386 29.044 1.00 91.75 283 SER A O 1
ATOM 2306 N N . ILE A 1 284 ? -26.465 -11.590 28.802 1.00 90.88 284 ILE A N 1
ATOM 2307 C CA . ILE A 1 284 ? -27.872 -11.545 29.239 1.00 90.88 284 ILE A CA 1
ATOM 2308 C C . ILE A 1 284 ? -27.950 -11.100 30.706 1.00 90.88 284 ILE A C 1
ATOM 2310 O O . ILE A 1 284 ? -28.837 -10.328 31.084 1.00 90.88 284 ILE A O 1
ATOM 2314 N N . GLU A 1 285 ? -27.001 -11.547 31.527 1.00 92.50 285 GLU A N 1
ATOM 2315 C CA . GLU A 1 285 ? -26.883 -11.186 32.937 1.00 92.50 285 GLU A CA 1
ATOM 2316 C C . GLU A 1 285 ? -26.611 -9.686 33.114 1.00 92.50 285 GLU A C 1
ATOM 2318 O O . GLU A 1 285 ? -27.193 -9.038 33.989 1.00 92.50 285 GLU A O 1
ATOM 2323 N N . ASP A 1 286 ? -25.748 -9.111 32.277 1.00 93.00 286 ASP A N 1
ATOM 2324 C CA . ASP A 1 286 ? -25.399 -7.690 32.312 1.00 93.00 286 ASP A CA 1
ATOM 2325 C C . ASP A 1 286 ? -26.512 -6.802 31.763 1.00 93.00 286 ASP A C 1
ATOM 2327 O O . ASP A 1 286 ? -26.839 -5.778 32.368 1.00 93.00 286 ASP A O 1
ATOM 2331 N N . TYR A 1 287 ? -27.152 -7.227 30.673 1.00 91.44 287 TYR A N 1
ATOM 2332 C CA . TYR A 1 287 ? -28.343 -6.572 30.141 1.00 91.44 287 TYR A CA 1
ATOM 2333 C C . TYR A 1 287 ? -29.442 -6.497 31.211 1.00 91.44 287 TYR A C 1
ATOM 2335 O O . TYR A 1 287 ? -29.983 -5.423 31.487 1.00 91.44 287 TYR A O 1
ATOM 2343 N N . SER A 1 288 ? -29.717 -7.626 31.875 1.00 91.00 288 SER A N 1
ATOM 2344 C CA . SER A 1 288 ? -30.727 -7.721 32.936 1.00 91.00 288 SER A CA 1
ATOM 2345 C C . SER A 1 288 ? -30.372 -6.854 34.145 1.00 91.00 288 SER A C 1
ATOM 2347 O O . SER A 1 288 ? -31.249 -6.223 34.735 1.00 91.00 288 SER A O 1
ATOM 2349 N N . PHE A 1 289 ? -29.088 -6.778 34.509 1.00 92.44 289 PHE A N 1
ATOM 2350 C CA . PHE A 1 289 ? -28.617 -5.886 35.568 1.00 92.44 289 PHE A CA 1
ATOM 2351 C C . PHE A 1 289 ? -28.911 -4.414 35.247 1.00 92.44 289 PHE A C 1
ATOM 2353 O O . PHE A 1 289 ? -29.449 -3.705 36.099 1.00 92.44 289 PHE A O 1
ATOM 2360 N N . ILE A 1 290 ? -28.598 -3.957 34.028 1.00 91.06 290 ILE A N 1
ATOM 2361 C CA . ILE A 1 290 ? -28.848 -2.571 33.602 1.00 91.06 290 ILE A CA 1
ATOM 2362 C C . ILE A 1 290 ? -30.354 -2.285 33.580 1.00 91.06 290 ILE A C 1
ATOM 2364 O O . ILE A 1 290 ? -30.795 -1.269 34.119 1.00 91.06 290 ILE A O 1
ATOM 2368 N N . GLU A 1 291 ? -31.152 -3.190 33.010 1.00 89.75 291 GLU A N 1
ATOM 2369 C CA . GLU A 1 291 ? -32.607 -3.037 32.936 1.00 89.75 291 GLU A CA 1
ATOM 2370 C C . GLU A 1 291 ? -33.243 -2.929 34.330 1.00 89.75 291 GLU A C 1
ATOM 2372 O O . GLU A 1 291 ? -34.018 -2.008 34.591 1.00 89.75 291 GLU A O 1
ATOM 2377 N N . ASN A 1 292 ? -32.871 -3.815 35.256 1.00 89.12 292 ASN A N 1
ATOM 2378 C CA . ASN A 1 292 ? -33.420 -3.806 36.611 1.00 89.12 292 ASN A CA 1
ATOM 2379 C C . ASN A 1 292 ? -32.941 -2.599 37.429 1.00 89.12 292 ASN A C 1
ATOM 2381 O O . ASN A 1 292 ? -33.699 -2.064 38.233 1.00 89.12 292 ASN A O 1
ATOM 2385 N N . ARG A 1 293 ? -31.692 -2.153 37.240 1.00 86.12 293 ARG A N 1
ATOM 2386 C CA . ARG A 1 293 ? -31.132 -1.039 38.017 1.00 86.12 293 ARG A CA 1
ATOM 2387 C C . ARG A 1 293 ? -31.693 0.320 37.605 1.00 86.12 293 ARG A C 1
ATOM 2389 O O . ARG A 1 293 ? -31.853 1.184 38.470 1.00 86.12 293 ARG A O 1
ATOM 2396 N N . PHE A 1 294 ? -31.928 0.522 36.310 1.00 84.44 294 PHE A N 1
ATOM 2397 C CA . PHE A 1 294 ? -32.252 1.839 35.763 1.00 84.44 294 PHE A CA 1
ATOM 2398 C C . PHE A 1 294 ? -33.693 1.957 35.263 1.00 84.44 294 PHE A C 1
ATOM 2400 O O . PHE A 1 294 ? -34.274 3.022 35.419 1.00 84.44 294 PHE A O 1
ATOM 2407 N N . ILE A 1 295 ? -34.289 0.899 34.706 1.00 76.19 295 ILE A N 1
ATOM 2408 C CA . ILE A 1 295 ? -35.622 0.988 34.085 1.00 76.19 295 ILE A CA 1
ATOM 2409 C C . ILE A 1 295 ? -36.731 0.513 35.020 1.00 76.19 295 ILE A C 1
ATOM 2411 O O . ILE A 1 295 ? -37.745 1.188 35.139 1.00 76.19 295 ILE A O 1
ATOM 2415 N N . LYS A 1 296 ? -36.568 -0.631 35.692 1.00 68.25 296 LYS A N 1
ATOM 2416 C CA . LYS A 1 296 ? -37.637 -1.220 36.526 1.00 68.25 296 LYS A CA 1
ATOM 2417 C C . LYS A 1 296 ? -37.694 -0.669 37.960 1.00 68.25 296 LYS A C 1
ATOM 2419 O O . LYS A 1 296 ? -38.022 -1.418 38.878 1.00 68.25 296 LYS A O 1
ATOM 2424 N N . LYS A 1 297 ? -37.344 0.603 38.157 1.00 54.91 297 LYS A N 1
ATOM 2425 C CA . LYS A 1 297 ? -37.507 1.272 39.456 1.00 54.91 297 LYS A CA 1
ATOM 2426 C C . LYS A 1 297 ? -38.933 1.758 39.659 1.00 54.91 297 LYS A C 1
ATOM 2428 O O . LYS A 1 297 ? -39.497 2.317 38.696 1.00 54.91 297 LYS A O 1
#

Foldseek 3Di:
DWDKFFPAQVWKKKWFFWDPFFDAQFFFEPDFDAFDDDDCPPPPVDLALVVLVVVLVVVLVVPFPDKDKFFRRNNDDDDPLSVLCRHHVFKEWDQFLVDQPCDDDDPPQPGRHDDPVSQQVSCCVPPVDDPVCSSVVSNVSSVVCVVVQFTIKIWHFQDHGRGRRIIIIGTHGVVNNGTPDSVNVVSVNSSSSSSNVSCVVVCVSVVRRPGGDIDMFGWRMDALFWTKTKDQDCVCVVGDDQQDWIWMWIDDPVDIWIFTWGFHDWDDDDNIIITIITTPDGDPVRSVVRCVVGPVD

Radius of gyration: 26.34 Å; Cα contacts (8 Å, |Δi|>4): 543; chains: 1; bounding box: 58×43×71 Å

Sequence (297 aa):
KHDRVVVDGQYKVNLFLEGPIIPLDYPKTSIYYNPERPPINADFTDIKITDILAKFNKKMESFVTTNKIQMMRNYTAKNFIEKLAIDTGKIVFIPNTATELNIKTGDDIPINICRKNDWIDFEKKLNNTQDTYINKALSTYMVELKEKGVFSIAVVPVIYREYVVALITLVNDYKKAKLVDYSILKYTEQFSKIMTYSLKHGGYFKAEIGNKIEHETKMFDISPGGLSILSDGPLLEEKLTIDDNIEMELNFENKKISVLSKYVRKQEKLLNLIYGFMFINISIEDYSFIENRFIKK